Protein AF-A0A1H1KAZ6-F1 (afdb_monomer_lite)

Secondary structure (DSSP, 8-state):
-PPPHHHHHHHS-HHHHHHHHHTTPPTT----EEEEEEEEEEESSTT---EEEEEEEEEEESSSS-EEEEEEESGGG-EEEEEEEETTEEEEEEEETTTEEEEE----HHHHHHHHHHHHHTGGGSTHHHHH-TTEEEEEEETTEEEEEE--SSS----EEEEE--SSS---EEEEETTS---SPPPP----S--------------------

pLDDT: mean 71.46, std 26.68, range [19.97, 97.44]

Radius of gyration: 18.98 Å; chains: 1; bounding box: 50×50×47 Å

Structure (mmCIF, N/CA/C/O backbone):
data_AF-A0A1H1KAZ6-F1
#
_entry.id   AF-A0A1H1KAZ6-F1
#
loop_
_atom_site.group_PDB
_atom_site.id
_atom_site.type_symbol
_atom_site.label_atom_id
_atom_site.label_alt_id
_atom_site.label_comp_id
_atom_site.label_asym_id
_atom_site.label_entity_id
_atom_site.label_seq_id
_atom_site.pdbx_PDB_ins_code
_atom_site.Cartn_x
_atom_site.Cartn_y
_atom_site.Cartn_z
_atom_site.occupancy
_atom_site.B_iso_or_equiv
_atom_site.auth_seq_id
_atom_site.auth_comp_id
_atom_site.auth_asym_id
_atom_site.auth_atom_id
_atom_site.pdbx_PDB_model_num
ATOM 1 N N . MET A 1 1 ? 8.321 -20.044 -12.289 1.00 50.09 1 MET A N 1
ATOM 2 C CA . MET A 1 1 ? 9.712 -19.574 -12.462 1.00 50.09 1 MET A CA 1
ATOM 3 C C . MET A 1 1 ? 9.702 -18.078 -12.189 1.00 50.09 1 MET A C 1
ATOM 5 O O . MET A 1 1 ? 8.839 -17.414 -12.747 1.00 50.09 1 MET A O 1
ATOM 9 N N . ALA A 1 2 ? 10.522 -17.572 -11.265 1.00 68.12 2 ALA A N 1
ATOM 10 C CA . ALA A 1 2 ? 10.547 -16.137 -10.969 1.00 68.12 2 ALA A CA 1
ATOM 11 C C . ALA A 1 2 ? 11.183 -15.372 -12.146 1.00 68.12 2 ALA A C 1
ATOM 13 O O . ALA A 1 2 ? 12.169 -15.851 -12.702 1.00 68.12 2 ALA A O 1
ATOM 14 N N . GLU A 1 3 ? 10.612 -14.224 -12.524 1.00 79.69 3 GLU A N 1
ATOM 15 C CA . GLU A 1 3 ? 11.162 -13.332 -13.560 1.00 79.69 3 GLU A CA 1
ATOM 16 C C . GLU A 1 3 ? 12.594 -12.914 -13.181 1.00 79.69 3 GLU A C 1
ATOM 18 O O . GLU A 1 3 ? 12.828 -12.513 -12.032 1.00 79.69 3 GLU A O 1
ATOM 23 N N . THR A 1 4 ? 13.541 -13.019 -14.118 1.00 87.00 4 THR A N 1
ATOM 24 C CA . THR A 1 4 ? 14.951 -12.649 -13.910 1.00 87.00 4 THR A CA 1
ATOM 25 C C . THR A 1 4 ? 15.143 -11.128 -13.895 1.00 87.00 4 THR A C 1
ATOM 27 O O . THR A 1 4 ? 14.276 -10.375 -14.336 1.00 87.00 4 THR A O 1
ATOM 30 N N . ASP A 1 5 ? 16.287 -10.650 -13.392 1.00 88.38 5 ASP A N 1
ATOM 31 C CA . ASP A 1 5 ? 16.602 -9.210 -13.364 1.00 88.38 5 ASP A CA 1
ATOM 32 C C . ASP A 1 5 ? 16.623 -8.599 -14.777 1.00 88.38 5 ASP A C 1
ATOM 34 O O . ASP A 1 5 ? 16.040 -7.540 -15.006 1.00 88.38 5 ASP A O 1
ATOM 38 N N . ASP A 1 6 ? 17.201 -9.314 -15.747 1.00 88.94 6 ASP A N 1
ATOM 39 C CA . ASP A 1 6 ? 17.256 -8.886 -17.150 1.00 88.94 6 ASP A CA 1
ATOM 40 C C . ASP A 1 6 ? 15.860 -8.745 -17.765 1.00 88.94 6 ASP A C 1
ATOM 42 O O . ASP A 1 6 ? 15.575 -7.771 -18.462 1.00 88.94 6 ASP A O 1
ATOM 46 N N . GLN A 1 7 ? 14.954 -9.681 -17.460 1.00 89.19 7 GLN A N 1
ATOM 47 C CA . GLN A 1 7 ? 13.560 -9.605 -17.902 1.00 89.19 7 GLN A CA 1
ATOM 48 C C . GLN A 1 7 ? 12.854 -8.374 -17.312 1.00 89.19 7 GLN A C 1
ATOM 50 O O . GLN A 1 7 ? 12.159 -7.660 -18.037 1.00 89.19 7 GLN A O 1
ATOM 55 N N . ARG A 1 8 ? 13.100 -8.054 -16.033 1.00 89.38 8 ARG A N 1
ATOM 56 C CA . ARG A 1 8 ? 12.543 -6.853 -15.382 1.00 89.38 8 ARG A CA 1
ATOM 57 C C . ARG A 1 8 ? 13.051 -5.567 -16.026 1.00 89.38 8 ARG A C 1
ATOM 59 O O . ARG A 1 8 ? 12.260 -4.656 -16.262 1.00 89.38 8 ARG A O 1
ATOM 66 N N . ARG A 1 9 ? 14.350 -5.497 -16.332 1.00 91.06 9 ARG A N 1
ATOM 67 C CA . ARG A 1 9 ? 14.970 -4.351 -17.021 1.00 91.06 9 ARG A CA 1
ATOM 68 C C . ARG A 1 9 ? 14.440 -4.167 -18.436 1.00 91.06 9 ARG A C 1
ATOM 70 O O . ARG A 1 9 ? 14.289 -3.036 -18.873 1.00 91.06 9 ARG A O 1
ATOM 77 N N . ALA A 1 10 ? 14.141 -5.259 -19.136 1.00 91.56 10 ALA A N 1
ATOM 78 C CA . ALA A 1 10 ? 13.550 -5.200 -20.468 1.00 91.56 10 ALA A CA 1
ATOM 79 C C . ALA A 1 10 ? 12.076 -4.752 -20.442 1.00 91.56 10 ALA A C 1
ATOM 81 O O . ALA A 1 10 ? 11.617 -4.087 -21.368 1.00 91.56 10 ALA A O 1
ATOM 82 N N . ARG A 1 11 ? 11.324 -5.115 -19.393 1.00 91.75 11 ARG A N 1
ATOM 83 C CA . ARG A 1 11 ? 9.894 -4.793 -19.252 1.00 91.75 11 ARG A CA 1
ATOM 84 C C . ARG A 1 11 ? 9.627 -3.361 -18.777 1.00 91.75 11 ARG A C 1
ATOM 86 O O . ARG A 1 11 ? 8.595 -2.794 -19.137 1.00 91.75 11 ARG A O 1
ATOM 93 N N . LEU A 1 12 ? 10.484 -2.804 -17.924 1.00 92.31 12 LEU A N 1
ATOM 94 C CA . LEU A 1 12 ? 10.267 -1.507 -17.276 1.00 92.31 12 LEU A CA 1
ATOM 95 C C . LEU A 1 12 ? 11.094 -0.390 -17.932 1.00 92.31 12 LEU A C 1
ATOM 97 O O . LEU A 1 12 ? 12.231 -0.635 -18.329 1.00 92.31 12 LEU A O 1
ATOM 101 N N . PRO A 1 13 ? 10.585 0.857 -17.979 1.00 93.69 13 PRO A N 1
ATOM 102 C CA . PRO A 1 13 ? 11.418 2.009 -18.312 1.00 93.69 13 PRO A CA 1
ATOM 103 C C . PRO A 1 13 ? 12.625 2.111 -17.370 1.00 93.69 13 PRO A C 1
ATOM 105 O O . PRO A 1 13 ? 12.495 1.867 -16.165 1.00 93.69 13 PRO A O 1
ATOM 108 N N . ALA A 1 14 ? 13.784 2.516 -17.896 1.00 92.81 14 ALA A N 1
ATOM 109 C CA . ALA A 1 14 ? 15.030 2.575 -17.126 1.00 92.81 14 ALA A CA 1
ATOM 110 C C . ALA A 1 14 ? 14.883 3.442 -15.862 1.00 92.81 14 ALA A C 1
ATOM 112 O O . ALA A 1 14 ? 15.251 3.017 -14.767 1.00 92.81 14 ALA A O 1
ATOM 113 N N . ALA A 1 15 ? 14.216 4.595 -15.979 1.00 92.38 15 ALA A N 1
ATOM 114 C CA . ALA A 1 15 ? 13.979 5.499 -14.856 1.00 92.38 15 ALA A CA 1
ATOM 115 C C . ALA A 1 15 ? 13.136 4.876 -13.722 1.00 92.38 15 ALA A C 1
ATOM 117 O O . ALA A 1 15 ? 13.314 5.228 -12.552 1.00 92.38 15 ALA A O 1
ATOM 118 N N . VAL A 1 16 ? 12.233 3.942 -14.048 1.00 93.00 16 VAL A N 1
ATOM 119 C CA . VAL A 1 16 ? 11.396 3.216 -13.073 1.00 93.00 16 VAL A CA 1
ATOM 120 C C . VAL A 1 16 ? 12.226 2.179 -12.331 1.00 93.00 16 VAL A C 1
ATOM 122 O O . VAL A 1 16 ? 12.124 2.060 -11.109 1.00 93.00 16 VAL A O 1
ATOM 125 N N . TYR A 1 17 ? 13.072 1.452 -13.061 1.00 93.12 17 TYR A N 1
ATOM 126 C CA . TYR A 1 17 ? 14.005 0.509 -12.459 1.00 93.12 17 TYR A CA 1
ATOM 127 C C . TYR A 1 17 ? 14.951 1.238 -11.494 1.00 93.12 17 TYR A C 1
ATOM 129 O O . TYR A 1 17 ? 15.075 0.857 -10.328 1.00 93.12 17 TYR A O 1
ATOM 137 N N . ASP A 1 18 ? 15.536 2.352 -11.936 1.00 92.56 18 ASP A N 1
ATOM 138 C CA . ASP A 1 18 ? 16.437 3.161 -11.117 1.00 92.56 18 ASP A CA 1
ATOM 139 C C . ASP A 1 18 ? 15.740 3.748 -9.886 1.00 92.56 18 ASP A C 1
ATOM 141 O O . ASP A 1 18 ? 16.352 3.840 -8.821 1.00 92.56 18 ASP A O 1
ATOM 145 N N . LEU A 1 19 ? 14.455 4.115 -9.987 1.00 91.81 19 LEU A N 1
ATOM 146 C CA . LEU A 1 19 ? 13.668 4.543 -8.830 1.00 91.81 19 LEU A CA 1
ATOM 147 C C . LEU A 1 19 ? 13.606 3.441 -7.765 1.00 91.81 19 LEU A C 1
ATOM 149 O O . LEU A 1 19 ? 13.834 3.729 -6.591 1.00 91.81 19 LEU A O 1
ATOM 153 N N . ALA A 1 20 ? 13.338 2.193 -8.153 1.00 92.50 20 ALA A N 1
ATOM 154 C CA . ALA A 1 20 ? 13.290 1.081 -7.206 1.00 92.50 20 ALA A CA 1
ATOM 155 C C . ALA A 1 20 ? 14.642 0.876 -6.503 1.00 92.50 20 ALA A C 1
ATOM 157 O O . ALA A 1 20 ? 14.688 0.725 -5.281 1.00 92.50 20 ALA A O 1
ATOM 158 N N . ILE A 1 21 ? 15.749 0.945 -7.251 1.00 93.62 21 ILE A N 1
ATOM 159 C CA . ILE A 1 21 ? 17.099 0.840 -6.682 1.00 93.62 21 ILE A CA 1
ATOM 160 C C . ILE A 1 21 ? 17.390 2.003 -5.723 1.00 93.62 21 ILE A C 1
ATOM 162 O O . ILE A 1 21 ? 17.879 1.774 -4.617 1.00 93.62 21 ILE A O 1
ATOM 166 N N . ARG A 1 22 ? 17.031 3.243 -6.088 1.00 92.81 22 ARG A N 1
ATOM 167 C CA . ARG A 1 22 ? 17.170 4.422 -5.209 1.00 92.81 22 ARG A CA 1
ATOM 168 C C . ARG A 1 22 ? 16.357 4.297 -3.920 1.00 92.81 22 ARG A C 1
ATOM 170 O O . ARG A 1 22 ? 16.794 4.783 -2.883 1.00 92.81 22 ARG A O 1
ATOM 177 N N . LEU A 1 23 ? 15.207 3.626 -3.971 1.00 91.94 23 LEU A N 1
ATOM 178 C CA . LEU A 1 23 ? 14.382 3.314 -2.800 1.00 91.94 23 LEU A CA 1
ATOM 179 C C . LEU A 1 23 ? 14.909 2.113 -1.985 1.00 91.94 23 LEU A C 1
ATOM 181 O O . LEU A 1 23 ? 14.281 1.709 -1.010 1.00 91.94 23 LEU A O 1
ATOM 185 N N . GLY A 1 24 ? 16.066 1.551 -2.351 1.00 91.19 24 GLY A N 1
ATOM 186 C CA . GLY A 1 24 ? 16.763 0.518 -1.584 1.00 91.19 24 GLY A CA 1
ATOM 187 C C . GLY A 1 24 ? 16.456 -0.920 -2.004 1.00 91.19 24 GLY A C 1
ATOM 188 O O . GLY A 1 24 ? 16.851 -1.851 -1.297 1.00 91.19 24 GLY A O 1
ATOM 189 N N . VAL A 1 25 ? 15.777 -1.134 -3.137 1.00 92.69 25 VAL A N 1
ATOM 190 C CA . VAL A 1 25 ? 15.577 -2.483 -3.682 1.00 92.69 25 VAL A CA 1
ATOM 191 C C . VAL A 1 25 ? 16.910 -3.017 -4.194 1.00 92.69 25 VAL A C 1
ATOM 193 O O . VAL A 1 25 ? 17.611 -2.355 -4.957 1.00 92.69 25 VAL A O 1
ATOM 196 N N . LYS A 1 26 ? 17.274 -4.230 -3.776 1.00 90.44 26 LYS A N 1
ATOM 197 C CA . LYS A 1 26 ? 18.473 -4.907 -4.280 1.00 90.44 26 LYS A CA 1
ATOM 198 C C . LYS A 1 26 ? 18.112 -5.707 -5.538 1.00 90.44 26 LYS A C 1
ATOM 200 O O . LYS A 1 26 ? 17.064 -6.356 -5.531 1.00 90.44 26 LYS A O 1
ATOM 205 N N . PRO A 1 27 ? 18.954 -5.717 -6.587 1.00 84.19 27 PRO A N 1
ATOM 206 C CA . PRO A 1 27 ? 18.764 -6.614 -7.724 1.00 84.19 27 PRO A CA 1
ATOM 207 C C . PRO A 1 27 ? 18.600 -8.063 -7.251 1.00 84.19 27 PRO A C 1
ATOM 209 O O . PRO A 1 27 ? 19.323 -8.517 -6.361 1.00 84.19 27 PRO A O 1
ATOM 212 N N . GLY A 1 28 ? 17.608 -8.764 -7.797 1.00 80.88 28 GLY A N 1
ATOM 213 C CA . GLY A 1 28 ? 17.238 -10.115 -7.359 1.00 80.88 28 GLY A CA 1
ATOM 214 C C . GLY A 1 28 ? 16.418 -10.212 -6.061 1.00 80.88 28 GLY A C 1
ATOM 215 O O . GLY A 1 28 ? 16.107 -11.330 -5.646 1.00 80.88 28 GLY A O 1
ATOM 216 N N . ASP A 1 29 ? 16.028 -9.099 -5.422 1.00 82.38 29 ASP A N 1
ATOM 217 C CA . ASP A 1 29 ? 15.063 -9.147 -4.318 1.00 82.38 29 ASP A CA 1
ATOM 218 C C . ASP A 1 29 ? 13.720 -9.705 -4.821 1.00 82.38 29 ASP A C 1
ATOM 220 O O . ASP A 1 29 ? 13.160 -9.247 -5.820 1.00 82.38 29 ASP A O 1
ATOM 224 N N . ASN A 1 30 ? 13.238 -10.729 -4.119 1.00 83.69 30 ASN A N 1
ATOM 225 C CA . ASN A 1 30 ? 12.027 -11.490 -4.414 1.00 83.69 30 ASN A CA 1
ATOM 226 C C . ASN A 1 30 ? 11.115 -11.591 -3.181 1.00 83.69 30 ASN A C 1
ATOM 228 O O . ASN A 1 30 ? 10.281 -12.494 -3.091 1.00 83.69 30 ASN A O 1
ATOM 232 N N . ARG A 1 31 ? 11.282 -10.708 -2.187 1.00 85.19 31 ARG A N 1
ATOM 233 C CA . ARG A 1 31 ? 10.38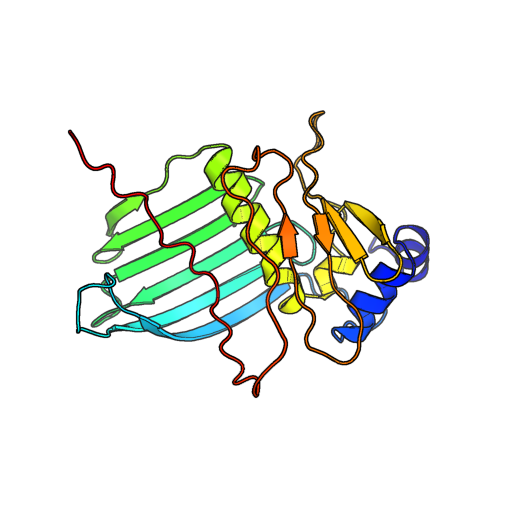9 -10.659 -1.022 1.00 85.19 31 ARG A CA 1
ATOM 234 C C . ARG A 1 31 ? 8.971 -10.340 -1.479 1.00 85.19 31 ARG A C 1
ATOM 236 O O . ARG A 1 31 ? 8.732 -9.261 -2.012 1.00 85.19 31 ARG A O 1
ATOM 243 N N . GLY A 1 32 ? 8.040 -11.259 -1.218 1.00 87.12 32 GLY A N 1
ATOM 244 C CA . GLY A 1 32 ? 6.635 -11.172 -1.645 1.00 87.12 32 GLY A CA 1
ATOM 245 C C . GLY A 1 32 ? 5.760 -10.189 -0.856 1.00 87.12 32 GLY A C 1
ATOM 246 O O . GLY A 1 32 ? 4.583 -10.028 -1.172 1.00 87.12 32 GLY A O 1
ATOM 247 N N . GLY A 1 33 ? 6.301 -9.531 0.172 1.00 92.75 33 GLY A N 1
ATOM 248 C CA . GLY A 1 33 ? 5.549 -8.549 0.939 1.00 92.75 33 GLY A CA 1
ATOM 249 C C . GLY A 1 33 ? 6.359 -7.846 2.020 1.00 92.75 33 GLY A C 1
ATOM 250 O O . GLY A 1 33 ? 7.458 -8.268 2.384 1.00 92.75 33 GLY A O 1
ATOM 251 N N . VAL A 1 34 ? 5.779 -6.771 2.545 1.00 95.12 34 VAL A N 1
ATOM 252 C CA . VAL A 1 34 ? 6.297 -5.988 3.671 1.00 95.12 34 VAL A CA 1
ATOM 253 C C . VAL A 1 34 ? 5.277 -6.016 4.801 1.00 95.12 34 VAL A C 1
ATOM 255 O O . VAL A 1 34 ? 4.076 -5.902 4.563 1.00 95.12 34 VAL A O 1
ATOM 258 N N . LYS A 1 35 ? 5.754 -6.153 6.042 1.00 96.50 35 LYS A N 1
ATOM 259 C CA . LYS A 1 35 ? 4.927 -6.031 7.243 1.00 96.50 35 LYS A CA 1
ATOM 260 C C . LYS A 1 35 ? 5.377 -4.828 8.060 1.00 96.50 35 LYS A C 1
ATOM 262 O O . LYS A 1 35 ? 6.533 -4.758 8.465 1.00 96.50 35 LYS A O 1
ATOM 267 N N . LEU A 1 36 ? 4.453 -3.919 8.337 1.00 95.00 36 LEU A N 1
ATOM 268 C CA . LEU A 1 36 ? 4.674 -2.732 9.155 1.00 95.00 36 LEU A CA 1
ATOM 269 C C . LEU A 1 36 ? 3.904 -2.870 10.467 1.00 95.00 36 LEU A C 1
ATOM 271 O O . LEU A 1 36 ? 2.801 -3.419 10.505 1.00 95.00 36 LEU A O 1
ATOM 275 N N . THR A 1 37 ? 4.483 -2.354 11.546 1.00 95.88 37 THR A N 1
ATOM 276 C CA . THR A 1 37 ? 3.791 -2.176 12.826 1.00 95.88 37 THR A CA 1
ATOM 277 C C . THR A 1 37 ? 3.853 -0.702 13.181 1.00 95.88 37 THR A C 1
ATOM 279 O O . THR A 1 37 ? 4.908 -0.084 13.087 1.00 95.88 37 THR A O 1
ATOM 282 N N . GLN A 1 38 ? 2.714 -0.136 13.553 1.00 94.19 38 GLN A N 1
ATOM 283 C CA . GLN A 1 38 ? 2.558 1.273 13.871 1.00 94.19 38 GLN A CA 1
ATOM 284 C C . GLN A 1 38 ? 1.982 1.392 15.276 1.00 94.19 38 GLN A C 1
ATOM 286 O O . GLN A 1 38 ? 1.105 0.629 15.679 1.00 94.19 38 GLN A O 1
ATOM 291 N N . THR A 1 39 ? 2.457 2.377 16.019 1.00 93.12 39 THR A N 1
ATOM 292 C CA . THR A 1 39 ? 1.916 2.749 17.323 1.00 93.12 39 THR A CA 1
ATOM 293 C C . THR A 1 39 ? 1.798 4.256 17.359 1.00 93.12 39 THR A C 1
ATOM 295 O O . THR A 1 39 ? 2.698 4.950 16.888 1.00 93.12 39 THR A O 1
ATOM 298 N N . GLY A 1 40 ? 0.723 4.781 17.925 1.00 90.56 40 GLY A N 1
ATOM 299 C CA . GLY A 1 40 ? 0.559 6.223 18.001 1.00 90.56 40 GLY A CA 1
ATOM 300 C C . GLY A 1 40 ? -0.662 6.628 18.796 1.00 90.56 40 GLY A C 1
ATOM 301 O O . GLY A 1 40 ? -1.188 5.867 19.609 1.00 90.56 40 GLY A O 1
ATOM 302 N N . ARG A 1 41 ? -1.118 7.855 18.555 1.00 88.50 41 ARG A N 1
ATOM 303 C CA . ARG A 1 41 ? -2.347 8.390 19.132 1.00 88.50 41 ARG A CA 1
ATOM 304 C C . ARG A 1 41 ? -3.244 8.907 18.017 1.00 88.50 41 ARG A C 1
ATOM 306 O O . ARG A 1 41 ? -2.758 9.542 17.088 1.00 88.50 41 ARG A O 1
ATOM 313 N N . MET A 1 42 ? -4.539 8.637 18.118 1.00 82.69 42 MET A N 1
ATOM 314 C CA . MET A 1 42 ? -5.551 9.122 17.182 1.00 82.69 42 MET A CA 1
ATOM 315 C C . MET A 1 42 ? -6.714 9.759 17.937 1.00 82.69 42 MET A C 1
ATOM 317 O O . MET A 1 42 ? -7.018 9.377 19.069 1.00 82.69 42 MET A O 1
ATOM 321 N N . LYS A 1 43 ? -7.371 10.727 17.303 1.00 79.50 43 LYS A N 1
ATOM 322 C CA . LYS A 1 43 ? -8.635 11.288 17.781 1.00 79.50 43 LYS A CA 1
ATOM 323 C C . LYS A 1 43 ? -9.798 10.583 17.094 1.00 79.50 43 LYS A C 1
ATOM 325 O O . LYS A 1 43 ? -9.691 10.207 15.930 1.00 79.50 43 LYS A O 1
ATOM 330 N N . ARG A 1 44 ? -10.919 10.429 17.802 1.00 68.38 44 ARG A N 1
ATOM 331 C CA . ARG A 1 44 ? -12.139 9.825 17.234 1.00 68.38 44 ARG A CA 1
ATOM 332 C C . ARG A 1 44 ? -12.794 10.727 16.184 1.00 68.38 44 ARG A C 1
ATOM 334 O O . ARG A 1 44 ? -13.383 10.236 15.231 1.00 68.38 44 ARG A O 1
ATOM 341 N N . ASN A 1 45 ? -12.716 12.034 16.390 1.00 68.62 45 ASN A N 1
ATOM 342 C CA . ASN A 1 45 ? -13.144 13.077 15.464 1.00 68.62 45 ASN A CA 1
ATOM 343 C C . ASN A 1 45 ? -12.261 14.319 15.694 1.00 68.62 45 ASN A C 1
ATOM 345 O O . ASN A 1 45 ? -11.528 14.382 16.683 1.00 68.62 45 ASN A O 1
ATOM 349 N N . LEU A 1 46 ? -12.315 15.297 14.792 1.00 69.38 46 LEU A N 1
ATOM 350 C CA . LEU A 1 46 ? -11.482 16.501 14.896 1.00 69.38 46 LEU A CA 1
ATOM 351 C C . LEU A 1 46 ? -11.851 17.375 16.110 1.00 69.38 46 LEU A C 1
ATOM 353 O O . LEU A 1 46 ? -10.966 17.992 16.703 1.00 69.38 46 LEU A O 1
ATOM 357 N N . ASP A 1 47 ? -13.118 17.339 16.527 1.00 71.88 47 ASP A N 1
ATOM 358 C CA . ASP A 1 47 ? -13.669 18.185 17.595 1.00 71.88 47 ASP A CA 1
ATOM 359 C C . ASP A 1 47 ? -13.380 17.659 19.013 1.00 71.88 47 ASP A C 1
ATOM 361 O O . ASP A 1 47 ? -13.513 18.381 20.001 1.00 71.88 47 ASP A O 1
ATOM 365 N N . THR A 1 48 ? -12.962 16.398 19.152 1.00 71.62 48 THR A N 1
ATOM 366 C CA . THR A 1 48 ? -12.635 15.807 20.454 1.00 71.62 48 THR A CA 1
ATOM 367 C C . THR A 1 48 ? -11.215 16.160 20.883 1.00 71.62 48 THR A C 1
ATOM 369 O O . THR A 1 48 ? -10.245 16.089 20.123 1.00 71.62 48 THR A O 1
ATOM 372 N N . GLN A 1 49 ? -11.068 16.500 22.163 1.00 70.88 49 GLN A N 1
ATOM 373 C CA . GLN A 1 49 ? -9.757 16.685 22.795 1.00 70.88 49 GLN A CA 1
ATOM 374 C C . GLN A 1 49 ? -9.135 15.360 23.266 1.00 70.88 49 GLN A C 1
ATOM 376 O O . GLN A 1 49 ? -7.955 15.310 23.605 1.00 70.88 49 GLN A O 1
ATOM 381 N N . SER A 1 50 ? -9.912 14.271 23.266 1.00 77.75 50 SER A N 1
ATOM 382 C CA . SER A 1 50 ? -9.459 12.961 23.726 1.00 77.75 50 SER A CA 1
ATOM 383 C C . SER A 1 50 ? -8.621 12.255 22.659 1.00 77.75 50 SER A C 1
ATOM 385 O O . SER A 1 50 ? -9.117 11.854 21.604 1.00 77.75 50 SER A O 1
ATOM 387 N N . TRP A 1 51 ? -7.336 12.093 22.962 1.00 82.56 51 TRP A N 1
ATOM 388 C CA . TRP A 1 51 ? -6.417 11.255 22.204 1.00 82.56 51 TRP A CA 1
ATOM 389 C C . TRP A 1 51 ? -6.459 9.830 22.742 1.00 82.56 51 TRP A C 1
ATOM 391 O O . TRP A 1 51 ? -6.231 9.597 23.928 1.00 82.56 51 TRP A O 1
ATOM 401 N N . MET A 1 52 ? -6.682 8.864 21.861 1.00 84.81 52 MET A N 1
ATOM 402 C CA . MET A 1 52 ? -6.617 7.448 22.197 1.00 84.81 52 MET A CA 1
ATOM 403 C C . MET A 1 52 ? -5.332 6.855 21.643 1.00 84.81 52 MET A C 1
ATOM 405 O O . MET A 1 52 ? -4.994 7.077 20.480 1.00 84.81 52 MET A O 1
ATOM 409 N N . ALA A 1 53 ? -4.623 6.081 22.464 1.00 89.50 53 ALA A N 1
ATOM 410 C CA . ALA A 1 53 ? -3.539 5.253 21.961 1.00 89.50 53 ALA A CA 1
ATOM 411 C C . ALA A 1 53 ? -4.090 4.259 20.931 1.00 89.50 53 ALA A C 1
ATOM 413 O O . ALA A 1 53 ? -5.199 3.736 21.091 1.00 89.50 53 ALA A O 1
ATOM 414 N N . PHE A 1 54 ? -3.309 4.007 19.887 1.00 91.50 54 PHE A N 1
ATOM 415 C CA . PHE A 1 54 ? -3.605 2.980 18.908 1.00 91.50 54 PHE A CA 1
ATOM 416 C C . PHE A 1 54 ? -2.366 2.173 18.556 1.00 91.50 54 PHE A C 1
ATOM 418 O O . PHE A 1 54 ? -1.234 2.661 18.613 1.00 91.50 54 PHE A O 1
ATOM 425 N N . THR A 1 55 ? -2.612 0.938 18.146 1.00 93.56 55 THR A N 1
ATOM 426 C CA . THR A 1 55 ? -1.633 0.069 17.509 1.00 93.56 55 THR A CA 1
ATOM 427 C C . THR A 1 55 ? -2.208 -0.406 16.186 1.00 93.56 55 THR A C 1
ATOM 429 O O . THR A 1 55 ? -3.417 -0.607 16.063 1.00 93.56 55 THR A O 1
ATOM 432 N N . ALA A 1 56 ? -1.362 -0.558 15.176 1.00 94.75 56 ALA A N 1
ATOM 433 C CA . ALA A 1 56 ? -1.767 -1.088 13.890 1.00 94.75 56 ALA A CA 1
ATOM 434 C C . ALA A 1 56 ? -0.704 -2.009 13.305 1.00 94.75 56 ALA A C 1
ATOM 436 O O . ALA A 1 56 ? 0.492 -1.848 13.537 1.00 94.75 56 ALA A O 1
ATOM 437 N N . THR A 1 57 ? -1.161 -2.980 12.532 1.00 96.94 57 THR A N 1
ATOM 438 C CA . THR A 1 57 ? -0.319 -3.852 11.723 1.00 96.94 57 THR A CA 1
ATOM 439 C C . THR A 1 57 ? -0.767 -3.744 10.284 1.00 96.94 57 THR A C 1
ATOM 441 O O . THR A 1 57 ? -1.968 -3.799 10.016 1.00 96.94 57 THR A O 1
ATOM 444 N N . GLN A 1 58 ? 0.189 -3.654 9.373 1.00 97.19 58 GLN A N 1
ATOM 445 C CA . GLN A 1 58 ? -0.071 -3.598 7.948 1.00 97.19 58 GLN A CA 1
ATOM 446 C C . GLN A 1 58 ? 0.739 -4.656 7.225 1.00 97.19 58 GLN A C 1
ATOM 448 O O . GLN A 1 58 ? 1.926 -4.806 7.500 1.00 97.19 58 GLN A O 1
ATOM 453 N N . ALA A 1 59 ? 0.110 -5.368 6.303 1.00 97.44 59 ALA A N 1
ATOM 454 C CA . ALA A 1 59 ? 0.792 -6.190 5.317 1.00 97.44 59 ALA A CA 1
ATOM 455 C C . ALA A 1 59 ? 0.568 -5.577 3.933 1.00 97.44 59 ALA A C 1
ATOM 457 O O . ALA A 1 59 ? -0.566 -5.239 3.607 1.00 97.44 59 ALA A O 1
ATOM 458 N N . ILE A 1 60 ? 1.627 -5.431 3.142 1.00 96.81 60 ILE A N 1
ATOM 459 C CA . ILE A 1 60 ? 1.584 -4.919 1.767 1.00 96.81 60 ILE A CA 1
ATOM 460 C C . ILE A 1 60 ? 2.186 -5.987 0.859 1.00 96.81 60 ILE A C 1
ATOM 462 O O . ILE A 1 60 ? 3.291 -6.464 1.129 1.00 96.81 60 ILE A O 1
ATOM 466 N N . SER A 1 61 ? 1.474 -6.365 -0.201 1.00 95.62 61 SER A N 1
ATOM 467 C CA . SER A 1 61 ? 1.974 -7.298 -1.212 1.00 95.62 61 SER A CA 1
ATOM 468 C C . SER A 1 61 ? 2.874 -6.578 -2.214 1.00 95.62 61 SER A C 1
ATOM 470 O O . SER A 1 61 ? 2.561 -5.483 -2.690 1.00 95.62 61 SER A O 1
ATOM 472 N N . THR A 1 62 ? 3.994 -7.209 -2.561 1.00 94.56 62 THR A N 1
ATOM 473 C CA . THR A 1 62 ? 4.891 -6.721 -3.621 1.00 94.56 62 THR A CA 1
ATOM 474 C C . THR A 1 62 ? 4.609 -7.375 -4.969 1.00 94.56 62 THR A C 1
ATOM 476 O O . THR A 1 62 ? 5.090 -6.891 -5.985 1.00 94.56 62 THR A O 1
ATOM 479 N N . CYS A 1 63 ? 3.813 -8.443 -5.007 1.00 93.06 63 CYS A N 1
ATOM 480 C CA . CYS A 1 63 ? 3.503 -9.174 -6.238 1.00 93.06 63 CYS A CA 1
ATOM 481 C C . CYS A 1 63 ? 2.094 -8.877 -6.772 1.00 93.06 63 CYS A C 1
ATOM 483 O O . CYS A 1 63 ? 1.786 -9.234 -7.904 1.00 93.06 63 CYS A O 1
ATOM 485 N N . ALA A 1 64 ? 1.241 -8.242 -5.968 1.00 92.62 64 ALA A N 1
ATOM 486 C CA . ALA A 1 64 ? -0.126 -7.888 -6.327 1.00 92.62 64 ALA A CA 1
ATOM 487 C C . ALA A 1 64 ? -0.509 -6.531 -5.726 1.00 92.62 64 ALA A C 1
ATOM 489 O O . ALA A 1 64 ? 0.085 -6.087 -4.741 1.00 92.62 64 ALA A O 1
ATOM 490 N N . CYS A 1 65 ? -1.512 -5.873 -6.313 1.00 93.94 65 CYS A N 1
ATOM 491 C CA . CYS A 1 65 ? -2.101 -4.649 -5.767 1.00 93.94 65 CYS A CA 1
ATOM 492 C C . CYS A 1 65 ? -2.964 -4.978 -4.549 1.00 93.94 65 CYS A C 1
ATOM 494 O O . CYS A 1 65 ? -4.188 -4.984 -4.641 1.00 93.94 65 CYS A O 1
ATOM 496 N N . GLU A 1 66 ? -2.312 -5.296 -3.433 1.00 94.88 66 GLU A N 1
ATOM 497 C CA . GLU A 1 66 ? -2.977 -5.738 -2.216 1.00 94.88 66 GLU A CA 1
ATOM 498 C C . GLU A 1 66 ? -2.306 -5.187 -0.962 1.00 94.88 66 GLU A C 1
ATOM 500 O O . GLU A 1 66 ? -1.076 -5.128 -0.852 1.00 94.88 66 GLU A O 1
ATOM 505 N N . PHE A 1 67 ? -3.131 -4.836 0.017 1.00 96.56 67 PHE A N 1
ATOM 506 C CA . PHE A 1 67 ? -2.686 -4.559 1.373 1.00 96.56 67 PHE A CA 1
ATOM 507 C C . PHE A 1 67 ? -3.788 -4.903 2.376 1.00 96.56 67 PHE A C 1
ATOM 509 O O . PHE A 1 67 ? -4.975 -4.901 2.057 1.00 96.56 67 PHE A O 1
ATOM 516 N N . ASN A 1 68 ? -3.390 -5.161 3.617 1.00 96.88 68 ASN A N 1
ATOM 517 C CA . ASN A 1 68 ? -4.297 -5.352 4.739 1.00 96.88 68 ASN A CA 1
ATOM 518 C C . ASN A 1 68 ? -3.758 -4.596 5.947 1.00 96.88 68 ASN A C 1
ATOM 520 O O . ASN A 1 68 ? -2.742 -4.975 6.535 1.00 96.88 68 ASN A O 1
ATOM 524 N N . TRP A 1 69 ? -4.446 -3.524 6.307 1.00 96.88 69 TRP A N 1
ATOM 525 C CA . TRP A 1 69 ? -4.185 -2.714 7.478 1.00 96.88 69 TRP A CA 1
ATOM 5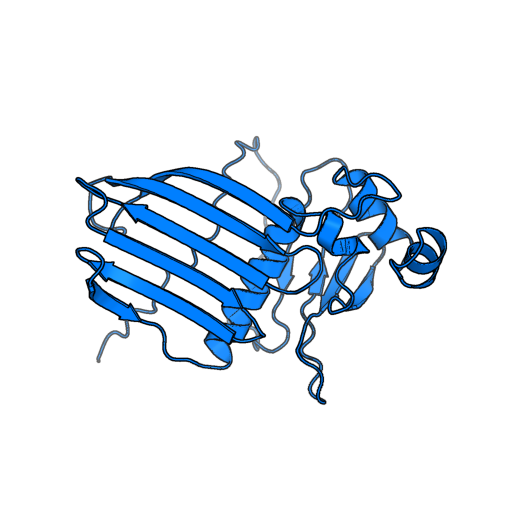26 C C . TRP A 1 69 ? -5.231 -3.002 8.552 1.00 96.88 69 TRP A C 1
ATOM 528 O O . TRP A 1 69 ? -6.439 -3.009 8.308 1.00 96.88 69 TRP A O 1
ATOM 538 N N . ARG A 1 70 ? -4.766 -3.244 9.775 1.00 95.25 70 ARG A N 1
ATOM 539 C CA . ARG A 1 70 ? -5.614 -3.484 10.944 1.00 95.25 70 ARG A CA 1
ATOM 540 C C . ARG A 1 70 ? -5.142 -2.617 12.078 1.00 95.25 70 ARG A C 1
ATOM 542 O O . ARG A 1 70 ? -3.980 -2.716 12.459 1.00 95.25 70 ARG A O 1
ATOM 549 N N . ALA A 1 71 ? -6.049 -1.853 12.661 1.00 92.81 71 ALA A N 1
ATOM 550 C CA . ALA A 1 71 ? -5.775 -1.055 13.839 1.00 92.81 71 ALA A CA 1
ATOM 551 C C . ALA A 1 71 ? -6.693 -1.409 14.997 1.00 92.81 71 ALA A C 1
ATOM 553 O O . ALA A 1 71 ? -7.834 -1.834 14.814 1.00 92.81 71 ALA A O 1
ATOM 554 N N . LYS A 1 72 ? -6.174 -1.186 16.200 1.00 91.88 72 LYS A N 1
ATOM 555 C CA . LYS A 1 72 ? -6.912 -1.196 17.455 1.00 91.88 72 LYS A CA 1
ATOM 556 C C . LYS A 1 72 ? -6.655 0.116 18.177 1.00 91.88 72 LYS A C 1
ATOM 558 O O . LYS A 1 72 ? -5.507 0.543 18.269 1.00 91.88 72 LYS A O 1
ATOM 563 N N . ALA A 1 73 ? -7.702 0.739 18.696 1.00 88.94 73 ALA A N 1
ATOM 564 C CA . ALA A 1 73 ? -7.630 1.999 19.421 1.00 88.94 73 ALA A CA 1
ATOM 565 C C . ALA A 1 73 ? -8.512 1.978 20.677 1.00 88.94 73 ALA A C 1
ATOM 567 O O . ALA A 1 73 ? -9.504 1.250 20.756 1.00 88.94 73 ALA A O 1
ATOM 568 N N . GLY A 1 74 ? -8.145 2.813 21.650 1.00 85.19 74 GLY A N 1
ATOM 569 C CA . GLY A 1 74 ? -8.873 2.975 22.910 1.00 85.19 74 GLY A CA 1
ATOM 570 C C . GLY A 1 74 ? -8.525 1.926 23.977 1.00 85.19 74 GLY A C 1
ATOM 571 O O . GLY A 1 74 ? -7.735 1.010 23.720 1.00 85.19 74 GLY A O 1
ATOM 572 N N . PRO A 1 75 ? -9.091 2.059 25.192 1.00 79.69 75 PRO A N 1
ATOM 573 C CA . PRO A 1 75 ? -8.886 1.109 26.283 1.00 79.69 75 PRO A CA 1
ATOM 574 C C . PRO A 1 75 ? -9.166 -0.326 25.829 1.00 79.69 75 PRO A C 1
ATOM 576 O O . PRO A 1 75 ? -10.189 -0.593 25.200 1.00 79.69 75 PRO A O 1
ATOM 579 N N . PHE A 1 76 ? -8.229 -1.237 26.102 1.00 79.44 76 PHE A N 1
ATOM 580 C CA . PHE A 1 76 ? -8.303 -2.655 25.718 1.00 79.44 76 PHE A CA 1
ATOM 581 C C . PHE A 1 76 ? -8.512 -2.929 24.211 1.00 79.44 76 PHE A C 1
ATOM 583 O O . PHE A 1 76 ? -8.860 -4.044 23.829 1.00 79.44 76 PHE A O 1
ATOM 590 N N . GLY A 1 77 ? -8.285 -1.944 23.331 1.00 80.44 77 GLY A N 1
ATOM 591 C CA . GLY A 1 77 ? -8.528 -2.093 21.893 1.00 80.44 77 GLY A CA 1
ATOM 592 C C . GLY A 1 77 ? -10.012 -2.173 21.534 1.00 80.44 77 GLY A C 1
ATOM 593 O O . GLY A 1 77 ? -10.379 -2.865 20.586 1.00 80.44 77 GLY A O 1
ATOM 594 N N . MET A 1 78 ? -10.862 -1.482 22.299 1.00 85.88 78 MET A N 1
ATOM 595 C CA . MET A 1 78 ? -12.312 -1.463 22.107 1.00 85.88 78 MET A CA 1
ATOM 596 C C . MET A 1 78 ? -12.761 -0.948 20.735 1.00 85.88 78 MET A C 1
ATOM 598 O O . MET A 1 78 ? -13.884 -1.214 20.338 1.00 85.88 78 MET A O 1
ATOM 602 N N . ILE A 1 79 ? -11.942 -0.194 20.009 1.00 87.81 79 ILE A N 1
ATOM 603 C CA . ILE A 1 79 ? -12.221 0.172 18.620 1.00 87.81 79 ILE A CA 1
ATOM 604 C C . ILE A 1 79 ? -11.260 -0.617 17.750 1.00 87.81 79 ILE A C 1
ATOM 606 O O . ILE A 1 79 ? -10.056 -0.607 17.989 1.00 87.81 79 ILE A O 1
ATOM 610 N N . SER A 1 80 ? -11.782 -1.265 16.718 1.00 90.56 80 SER A N 1
ATOM 611 C CA . SER A 1 80 ? -10.977 -1.915 15.693 1.00 90.56 80 SER A CA 1
ATOM 612 C C . SER A 1 80 ? -11.329 -1.359 14.326 1.00 90.56 80 SER A C 1
ATOM 614 O O . SER A 1 80 ? -12.496 -1.112 14.037 1.00 90.56 80 SER A O 1
ATOM 616 N N . ALA A 1 81 ? -10.317 -1.157 13.495 1.00 90.81 81 ALA A N 1
ATOM 617 C CA . ALA A 1 81 ? -10.481 -0.753 12.112 1.00 90.81 81 ALA A CA 1
ATOM 618 C C . ALA A 1 81 ? -9.742 -1.743 11.213 1.00 90.81 81 ALA A C 1
ATOM 620 O O . ALA A 1 81 ? -8.649 -2.204 11.554 1.00 90.81 81 ALA A O 1
ATOM 621 N N . ARG A 1 82 ? -10.339 -2.075 10.075 1.00 93.38 82 ARG A N 1
ATOM 622 C CA . ARG A 1 82 ? -9.709 -2.822 8.995 1.00 93.38 82 ARG A CA 1
ATOM 623 C C . ARG A 1 82 ? -9.882 -2.027 7.717 1.00 93.38 82 ARG A C 1
ATOM 625 O O . ARG A 1 82 ? -11.003 -1.683 7.359 1.00 93.38 82 ARG A O 1
ATOM 632 N N . ASP A 1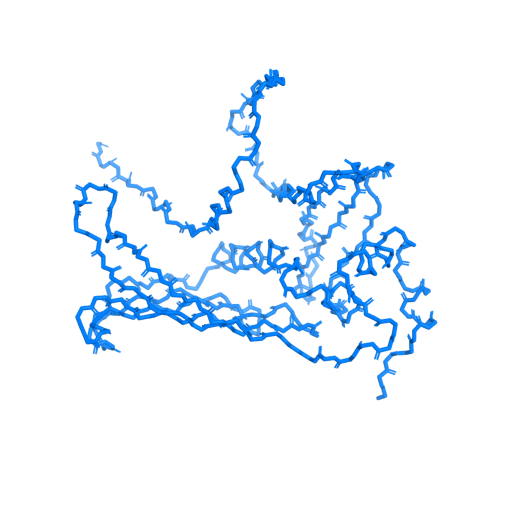 83 ? -8.768 -1.793 7.055 1.00 93.44 83 ASP A N 1
ATOM 633 C CA . ASP A 1 83 ? -8.711 -1.190 5.737 1.00 93.44 83 ASP A CA 1
ATOM 634 C C . ASP A 1 83 ? -7.882 -2.110 4.836 1.00 93.44 83 ASP A C 1
ATOM 636 O O . ASP A 1 83 ? -6.792 -2.531 5.233 1.00 93.44 83 ASP A O 1
ATOM 640 N N . ALA A 1 84 ? -8.421 -2.534 3.699 1.00 94.50 84 ALA A N 1
ATOM 641 C CA . ALA A 1 84 ? -7.771 -3.518 2.849 1.00 94.50 84 ALA A CA 1
ATOM 642 C C . ALA A 1 84 ? -8.162 -3.391 1.375 1.00 94.50 84 ALA A C 1
ATOM 644 O O . ALA A 1 84 ? -9.316 -3.126 1.040 1.00 94.50 84 ALA A O 1
ATOM 645 N N . LEU A 1 85 ? -7.201 -3.713 0.514 1.00 93.75 85 LEU A N 1
ATOM 646 C CA . LEU A 1 85 ? -7.403 -4.056 -0.888 1.00 93.75 85 LEU A CA 1
ATOM 647 C C . LEU A 1 85 ? -6.967 -5.511 -1.059 1.00 93.75 85 LEU A C 1
ATOM 649 O O . LEU A 1 85 ? -5.792 -5.820 -0.878 1.00 93.75 85 LEU A O 1
ATOM 653 N N . GLU A 1 86 ? -7.897 -6.407 -1.362 1.00 90.38 86 GLU A N 1
ATOM 654 C CA . GLU A 1 86 ? -7.634 -7.847 -1.490 1.00 90.38 86 GLU A CA 1
ATOM 655 C C . GLU A 1 86 ? -8.405 -8.373 -2.701 1.00 90.38 86 GLU A C 1
ATOM 657 O O . GLU A 1 86 ? -9.602 -8.118 -2.817 1.00 90.38 86 GLU A O 1
ATOM 662 N N . HIS A 1 87 ? -7.748 -9.101 -3.608 1.00 86.00 87 HIS A N 1
ATOM 663 C CA . HIS A 1 87 ? -8.383 -9.667 -4.807 1.00 86.00 87 HIS A CA 1
ATOM 664 C C . HIS A 1 87 ? -9.135 -8.635 -5.676 1.00 86.00 87 HIS A C 1
ATOM 666 O O . HIS A 1 87 ? -10.129 -8.957 -6.322 1.00 86.00 87 HIS A O 1
ATOM 672 N N . GLY A 1 88 ? -8.672 -7.379 -5.691 1.00 82.69 88 GLY A N 1
ATOM 673 C CA . GLY A 1 88 ? -9.316 -6.284 -6.426 1.00 82.69 88 GLY A CA 1
ATOM 674 C C . GLY A 1 88 ? -10.535 -5.664 -5.731 1.00 82.69 88 GLY A C 1
ATOM 675 O O . GLY A 1 88 ? -11.140 -4.752 -6.291 1.00 82.69 88 GLY A O 1
ATOM 676 N N . GLU A 1 89 ? -10.862 -6.101 -4.516 1.00 87.19 89 GLU A N 1
ATOM 677 C CA . GLU A 1 89 ? -11.959 -5.573 -3.710 1.00 87.19 89 GLU A CA 1
ATOM 678 C C . GLU A 1 89 ? -11.434 -4.686 -2.578 1.00 87.19 89 GLU A C 1
ATOM 680 O O . GLU A 1 89 ? -10.498 -5.045 -1.861 1.00 87.19 89 GLU A O 1
ATOM 685 N N . GLY A 1 90 ? -12.062 -3.522 -2.407 1.00 87.62 90 GLY A N 1
ATOM 686 C CA . GLY A 1 90 ? -11.795 -2.610 -1.300 1.00 87.62 90 GLY A CA 1
ATOM 687 C C . GLY A 1 90 ? -12.656 -2.962 -0.089 1.00 87.62 90 GLY A C 1
ATOM 688 O O . GLY A 1 90 ? -13.826 -3.336 -0.225 1.00 87.62 90 GLY A O 1
ATOM 689 N N . ARG A 1 91 ? -12.093 -2.825 1.107 1.00 89.94 91 ARG A N 1
ATOM 690 C CA . ARG A 1 91 ? -12.780 -3.058 2.376 1.00 89.94 91 ARG A CA 1
ATOM 691 C C . ARG A 1 91 ? -12.371 -2.000 3.381 1.00 89.94 91 ARG A C 1
ATOM 693 O O . ARG A 1 91 ? -11.210 -1.944 3.754 1.00 89.94 91 ARG A O 1
ATOM 700 N N . LEU A 1 92 ? -13.358 -1.289 3.916 1.00 90.44 92 LEU A N 1
ATOM 701 C CA . LEU A 1 92 ? -13.173 -0.368 5.030 1.00 90.44 92 LEU A CA 1
ATOM 702 C C . LEU A 1 92 ? -14.240 -0.636 6.095 1.00 90.44 92 LEU A C 1
ATOM 704 O O . LEU A 1 92 ? -15.429 -0.382 5.894 1.00 90.44 92 LEU A O 1
ATOM 708 N N . ASP A 1 93 ? -13.797 -1.176 7.224 1.00 89.44 93 ASP A N 1
ATOM 709 C CA . ASP A 1 93 ? -14.621 -1.640 8.336 1.00 89.44 93 ASP A CA 1
ATOM 710 C C . ASP A 1 93 ? -14.123 -1.009 9.644 1.00 89.44 93 ASP A C 1
ATOM 712 O O . ASP A 1 93 ? -12.947 -1.116 9.986 1.00 89.44 93 ASP A O 1
ATOM 716 N N . ILE A 1 94 ? -15.019 -0.405 10.422 1.00 87.31 94 ILE A N 1
ATOM 717 C CA . ILE A 1 94 ? -14.748 0.101 11.771 1.00 87.31 94 ILE A CA 1
ATOM 718 C C . ILE A 1 94 ? -15.760 -0.524 12.724 1.00 87.31 94 ILE A C 1
ATOM 720 O O . ILE A 1 94 ? -16.967 -0.353 12.556 1.00 87.31 94 ILE A O 1
ATOM 724 N N . MET A 1 95 ? -15.270 -1.222 13.745 1.00 87.12 95 MET A N 1
ATOM 725 C CA . MET A 1 95 ? -16.073 -1.953 14.724 1.00 87.12 95 MET A CA 1
ATOM 726 C C . MET A 1 95 ? -15.764 -1.481 16.148 1.00 87.12 95 MET A C 1
ATOM 728 O O . MET A 1 95 ? -14.596 -1.344 16.520 1.00 87.12 95 MET A O 1
ATOM 732 N N . ALA A 1 96 ? -16.797 -1.315 16.970 1.00 84.19 96 ALA A N 1
ATOM 733 C CA . ALA A 1 96 ? -16.703 -1.240 18.421 1.00 84.19 96 ALA A CA 1
ATOM 734 C C . ALA A 1 96 ? -16.741 -2.653 19.019 1.00 84.19 96 ALA A C 1
ATOM 736 O O . ALA A 1 96 ? -17.463 -3.532 18.548 1.00 84.19 96 ALA A O 1
ATOM 737 N N . LEU A 1 97 ? -15.952 -2.868 20.067 1.00 79.19 97 LEU A N 1
ATOM 738 C CA . LEU A 1 97 ? -15.767 -4.125 20.794 1.00 79.19 97 LEU A CA 1
ATOM 739 C C . LEU A 1 97 ? -15.453 -5.327 19.882 1.00 79.19 97 LEU A C 1
ATOM 741 O O . LEU A 1 97 ? -15.684 -6.472 20.249 1.00 79.19 97 LEU A O 1
ATOM 745 N N . GLY A 1 98 ? -14.953 -5.067 18.670 1.00 75.50 98 GLY A N 1
ATOM 746 C CA . GLY A 1 98 ? -14.679 -6.074 17.644 1.00 75.50 98 GLY A CA 1
ATOM 747 C C . GLY A 1 98 ? -15.907 -6.664 16.936 1.00 75.50 98 GLY A C 1
ATOM 748 O O . GLY A 1 98 ? -15.718 -7.417 15.985 1.00 75.50 98 GLY A O 1
ATOM 749 N N . VAL A 1 99 ? -17.136 -6.329 17.347 1.00 80.12 99 VAL A N 1
ATOM 750 C CA . VAL A 1 99 ? -18.365 -6.982 16.842 1.00 80.12 99 VAL A CA 1
ATOM 751 C C . VAL A 1 99 ? -19.483 -6.022 16.430 1.00 80.12 99 VAL A C 1
ATOM 753 O O . VAL A 1 99 ? -20.320 -6.392 15.613 1.00 80.12 99 VAL A O 1
ATOM 756 N N . ILE A 1 100 ? -19.506 -4.790 16.947 1.00 80.06 100 ILE A N 1
ATOM 757 C CA . ILE A 1 100 ? -20.563 -3.812 16.656 1.00 80.06 100 ILE A CA 1
ATOM 758 C C . ILE A 1 100 ? -20.076 -2.868 15.545 1.00 80.06 100 ILE A C 1
ATOM 760 O O . ILE A 1 100 ? -19.159 -2.086 15.801 1.00 80.06 100 ILE A O 1
ATOM 764 N N . PRO A 1 101 ? -20.646 -2.886 14.326 1.00 82.44 101 PRO A N 1
ATOM 765 C CA . PRO A 1 101 ? -20.209 -1.995 13.254 1.00 82.44 101 PRO A CA 1
ATOM 766 C C . PRO A 1 101 ? -20.511 -0.531 13.590 1.00 82.44 101 PRO A C 1
ATOM 768 O O . PRO A 1 101 ? -21.658 -0.157 13.808 1.00 82.44 101 PRO A O 1
ATOM 771 N N . ILE A 1 102 ? -19.466 0.298 13.614 1.00 81.50 102 ILE A N 1
ATOM 772 C CA . ILE A 1 102 ? -19.565 1.762 13.712 1.00 81.50 102 ILE A CA 1
ATOM 773 C C . ILE A 1 102 ? -19.700 2.356 12.310 1.00 81.50 102 ILE A C 1
ATOM 775 O O . ILE A 1 102 ? -20.526 3.233 12.077 1.00 81.50 102 ILE A O 1
ATOM 779 N N . ALA A 1 103 ? -18.866 1.889 11.382 1.00 81.44 103 ALA A N 1
ATOM 780 C CA . ALA A 1 103 ? -18.883 2.303 9.990 1.00 81.44 103 ALA A CA 1
ATOM 781 C C . ALA A 1 103 ? -18.441 1.131 9.117 1.00 81.44 103 ALA A C 1
ATOM 783 O O . ALA A 1 103 ? -17.480 0.434 9.437 1.00 81.44 103 ALA A O 1
ATOM 784 N N . ARG A 1 104 ? -19.137 0.924 8.006 1.00 83.94 104 ARG A N 1
ATOM 785 C CA . ARG A 1 104 ? -18.771 -0.045 6.978 1.00 83.94 104 ARG A CA 1
ATOM 786 C C . ARG A 1 104 ? -18.986 0.624 5.636 1.00 83.94 104 ARG A C 1
ATOM 788 O O . ARG A 1 104 ? -20.095 1.074 5.358 1.00 83.94 104 ARG A O 1
ATOM 795 N N . ALA A 1 105 ? -17.930 0.729 4.842 1.00 82.00 105 ALA A N 1
ATOM 796 C CA . ALA A 1 105 ? -18.064 1.235 3.489 1.00 82.00 105 ALA A CA 1
ATOM 797 C C . ALA A 1 105 ? -18.775 0.191 2.621 1.00 82.00 105 ALA A C 1
ATOM 799 O O . ALA A 1 105 ? -18.492 -1.005 2.709 1.00 82.00 105 ALA A O 1
ATOM 800 N N . GLU A 1 106 ? -19.698 0.647 1.780 1.00 81.38 106 GLU A N 1
ATOM 801 C CA . GLU A 1 106 ? -20.305 -0.212 0.771 1.00 81.38 106 GLU A CA 1
ATOM 802 C C . GLU A 1 106 ? -19.268 -0.605 -0.284 1.00 81.38 106 GLU A C 1
ATOM 804 O O . GLU A 1 106 ? -18.424 0.205 -0.688 1.00 81.38 106 GLU A O 1
ATOM 809 N N . HIS A 1 107 ? -19.366 -1.844 -0.763 1.00 84.94 107 HIS A N 1
ATOM 810 C CA . HIS A 1 107 ? -18.548 -2.350 -1.858 1.00 84.94 107 HIS A CA 1
ATOM 811 C C . HIS A 1 107 ? -18.905 -1.601 -3.144 1.00 84.94 107 HIS A C 1
ATOM 813 O O . HIS A 1 107 ? -19.855 -1.935 -3.850 1.00 84.94 107 HIS A O 1
ATOM 819 N N . THR A 1 108 ? -18.155 -0.537 -3.423 1.00 85.62 108 THR A N 1
ATOM 820 C CA . THR A 1 108 ? -18.372 0.334 -4.577 1.00 85.62 108 THR A CA 1
ATOM 821 C C . THR A 1 108 ? -17.093 0.468 -5.400 1.00 85.62 108 THR A C 1
ATOM 823 O O . THR A 1 108 ? -15.988 0.444 -4.851 1.00 85.62 108 THR A O 1
ATOM 826 N N . PRO A 1 109 ? -17.198 0.729 -6.715 1.00 83.56 109 PRO A N 1
ATOM 827 C CA . PRO A 1 109 ? -16.030 1.038 -7.540 1.00 83.56 109 PRO A CA 1
ATOM 828 C C . PRO A 1 109 ? -15.239 2.267 -7.063 1.00 83.56 109 PRO A C 1
ATOM 830 O O . PRO A 1 109 ? -14.070 2.422 -7.414 1.00 83.56 109 PRO A O 1
ATOM 833 N N . ALA A 1 110 ? -15.878 3.168 -6.309 1.00 84.75 110 ALA A N 1
ATOM 834 C CA . ALA A 1 110 ? -15.225 4.322 -5.700 1.00 84.75 110 ALA A CA 1
ATOM 835 C C . ALA A 1 110 ? -14.348 3.911 -4.509 1.00 84.75 110 ALA A C 1
ATOM 837 O O . ALA A 1 110 ? -13.227 4.404 -4.406 1.00 84.75 110 ALA A O 1
ATOM 838 N N . LEU A 1 111 ? -14.817 2.975 -3.674 1.00 86.06 111 LEU A N 1
ATOM 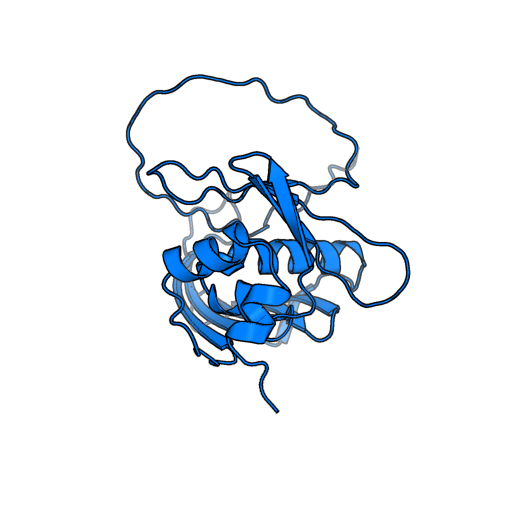839 C CA . LEU A 1 111 ? -14.024 2.393 -2.590 1.00 86.06 111 LEU A CA 1
ATOM 840 C C . LEU A 1 111 ? -12.786 1.679 -3.143 1.00 86.06 111 LEU A C 1
ATOM 842 O O . LEU A 1 111 ? -11.673 2.019 -2.766 1.00 86.06 111 LEU A O 1
ATOM 846 N N . VAL A 1 112 ? -12.963 0.778 -4.117 1.00 87.50 112 VAL A N 1
ATOM 847 C CA . VAL A 1 112 ? -11.843 0.068 -4.770 1.00 87.50 112 VAL A CA 1
ATOM 848 C C . VAL A 1 112 ? -10.809 1.049 -5.330 1.00 87.50 112 VAL A C 1
ATOM 850 O O . VAL A 1 112 ? -9.607 0.846 -5.190 1.00 87.50 112 VAL A O 1
ATOM 853 N N . ARG A 1 113 ? -11.268 2.146 -5.949 1.00 85.38 113 ARG A N 1
ATOM 854 C CA . ARG A 1 113 ? -10.388 3.207 -6.457 1.00 85.38 113 ARG A CA 1
ATOM 855 C C . ARG A 1 113 ? -9.612 3.884 -5.325 1.00 85.38 113 ARG A C 1
ATOM 857 O O . ARG A 1 113 ? -8.414 4.095 -5.481 1.00 85.38 113 ARG A O 1
ATOM 864 N N . GLY A 1 114 ? -10.283 4.226 -4.226 1.00 88.00 114 GLY A N 1
ATOM 865 C CA . GLY A 1 114 ? -9.655 4.814 -3.042 1.00 88.00 114 GLY A CA 1
ATOM 866 C C . GLY A 1 114 ? -8.556 3.917 -2.477 1.00 88.00 114 GLY A C 1
ATOM 867 O O . GLY A 1 114 ? -7.427 4.376 -2.308 1.00 88.00 114 GLY A O 1
ATOM 868 N N . GLU A 1 115 ? -8.844 2.626 -2.314 1.00 91.75 115 GLU A N 1
ATOM 869 C CA . GLU A 1 115 ? -7.856 1.682 -1.788 1.00 91.75 115 GLU A CA 1
ATOM 870 C C . GLU A 1 115 ? -6.708 1.417 -2.759 1.00 91.75 115 GLU A C 1
ATOM 872 O O . GLU A 1 115 ? -5.551 1.313 -2.353 1.00 91.75 115 GLU A O 1
ATOM 877 N N . LEU A 1 116 ? -6.971 1.415 -4.065 1.00 90.62 116 LEU A N 1
ATOM 878 C CA . LEU A 1 116 ? -5.901 1.346 -5.054 1.00 90.62 116 LEU A CA 1
ATOM 879 C C . LEU A 1 116 ? -5.002 2.590 -5.019 1.00 90.62 116 LEU A C 1
ATOM 881 O O . LEU A 1 116 ? -3.782 2.473 -5.133 1.00 90.62 116 LEU A O 1
ATOM 885 N N . MET A 1 117 ? -5.573 3.782 -4.825 1.00 90.56 117 MET A N 1
ATOM 886 C CA . MET A 1 117 ? -4.786 5.005 -4.645 1.00 90.56 117 MET A CA 1
ATOM 887 C C . MET A 1 117 ? -3.936 4.941 -3.375 1.00 90.56 117 MET A C 1
ATOM 889 O O . MET A 1 117 ? -2.775 5.351 -3.413 1.00 90.56 117 MET A O 1
ATOM 893 N N . ARG A 1 118 ? -4.476 4.394 -2.281 1.00 92.69 118 ARG A N 1
ATOM 894 C CA . ARG A 1 118 ? -3.719 4.151 -1.050 1.00 92.69 118 ARG A CA 1
ATOM 895 C C . ARG A 1 118 ? -2.562 3.179 -1.288 1.00 92.69 118 ARG A C 1
ATOM 897 O O . ARG A 1 118 ? -1.434 3.508 -0.935 1.00 92.69 118 ARG A O 1
ATOM 904 N N . TYR A 1 119 ? -2.803 2.051 -1.959 1.00 93.75 119 TYR A N 1
ATOM 905 C CA . TYR A 1 119 ? -1.750 1.099 -2.333 1.00 93.75 119 TYR A CA 1
ATOM 906 C C . TYR A 1 119 ? -0.612 1.782 -3.108 1.00 93.75 119 TYR A C 1
ATOM 908 O O . TYR A 1 119 ? 0.559 1.627 -2.768 1.00 93.75 119 TYR A O 1
ATOM 916 N N . LEU A 1 120 ? -0.946 2.596 -4.118 1.00 92.31 120 LEU A N 1
ATOM 917 C CA . LEU A 1 120 ? 0.053 3.332 -4.899 1.00 92.31 120 LEU A CA 1
ATOM 918 C C . LEU A 1 120 ? 0.813 4.373 -4.059 1.00 92.31 120 LEU A C 1
ATOM 920 O O . LEU A 1 120 ? 2.013 4.559 -4.259 1.00 92.31 120 LEU A O 1
ATOM 924 N N . ALA A 1 121 ? 0.140 5.036 -3.113 1.00 91.19 121 ALA A N 1
ATOM 925 C CA . ALA A 1 121 ? 0.768 5.988 -2.195 1.00 91.19 121 ALA A CA 1
ATOM 926 C C . ALA A 1 121 ? 1.780 5.318 -1.254 1.00 91.19 121 ALA A C 1
ATOM 928 O O . ALA A 1 121 ? 2.723 5.965 -0.801 1.00 91.19 121 ALA A O 1
ATOM 929 N N . GLU A 1 122 ? 1.593 4.031 -0.966 1.00 93.56 122 GLU A N 1
ATOM 930 C CA . GLU A 1 122 ? 2.419 3.265 -0.039 1.00 93.56 122 GLU A CA 1
ATOM 931 C C . GLU A 1 122 ? 3.571 2.498 -0.704 1.00 93.56 122 GLU A C 1
ATOM 933 O O . GLU A 1 122 ? 4.383 1.898 -0.001 1.00 93.56 122 GLU A O 1
ATOM 938 N N . LEU A 1 123 ? 3.720 2.568 -2.032 1.00 92.81 123 LEU A N 1
ATOM 939 C CA . LEU A 1 123 ? 4.858 1.969 -2.742 1.00 92.81 123 LEU A CA 1
ATOM 940 C C . LEU A 1 123 ? 6.237 2.342 -2.161 1.00 92.81 123 LEU A C 1
ATOM 942 O O . LEU A 1 123 ? 7.087 1.456 -2.116 1.00 92.81 123 LEU A O 1
ATOM 946 N N . PRO A 1 124 ? 6.495 3.568 -1.654 1.00 92.19 124 PRO A N 1
ATOM 947 C CA . PRO A 1 124 ? 7.761 3.873 -0.984 1.00 92.19 124 PRO A CA 1
ATOM 948 C C . PRO A 1 124 ? 8.044 3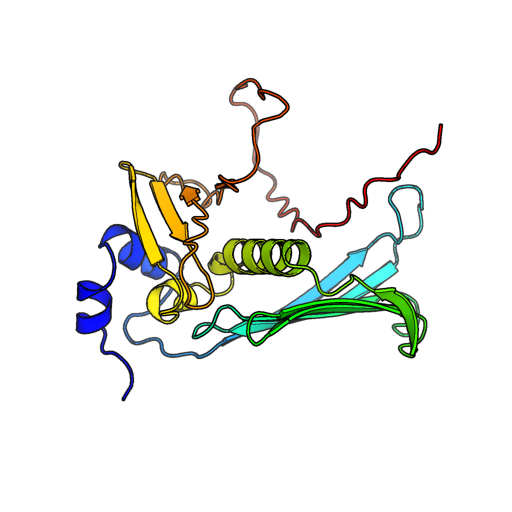.004 0.255 1.00 92.19 124 PRO A C 1
ATOM 950 O O . PRO A 1 124 ? 9.206 2.790 0.587 1.00 92.19 124 PRO A O 1
ATOM 953 N N . TRP A 1 125 ? 7.010 2.475 0.921 1.00 92.38 125 TRP A N 1
ATOM 954 C CA . TRP A 1 125 ? 7.145 1.541 2.048 1.00 92.38 125 TRP A CA 1
ATOM 955 C C . TRP A 1 125 ? 7.336 0.084 1.607 1.00 92.38 125 TRP A C 1
ATOM 957 O O . TRP A 1 125 ? 7.785 -0.741 2.401 1.00 92.38 125 TRP A O 1
ATOM 967 N N . ALA A 1 126 ? 7.017 -0.239 0.353 1.00 94.38 126 ALA A N 1
ATOM 968 C CA . ALA A 1 126 ? 7.195 -1.558 -0.247 1.00 94.38 126 ALA A CA 1
ATOM 969 C C . ALA A 1 126 ? 7.792 -1.449 -1.664 1.00 94.38 126 ALA A C 1
ATOM 971 O O . ALA A 1 126 ? 7.177 -1.894 -2.636 1.00 94.38 126 ALA A O 1
ATOM 972 N N . PRO A 1 127 ? 9.006 -0.884 -1.816 1.00 94.25 127 PRO A N 1
ATOM 973 C CA . PRO A 1 127 ? 9.517 -0.472 -3.123 1.00 94.25 127 PRO A CA 1
ATOM 974 C C . PRO A 1 127 ? 9.803 -1.649 -4.063 1.00 94.25 127 PRO A C 1
ATOM 976 O O . PRO A 1 127 ? 9.787 -1.478 -5.280 1.00 94.25 127 PRO A O 1
ATOM 979 N N . ALA A 1 128 ? 9.975 -2.866 -3.533 1.00 94.12 128 ALA A N 1
ATOM 980 C CA . ALA A 1 128 ? 10.091 -4.080 -4.343 1.00 94.12 128 ALA A CA 1
ATOM 981 C C . ALA A 1 128 ? 8.849 -4.321 -5.226 1.00 94.12 128 ALA A C 1
ATOM 983 O O . ALA A 1 128 ? 8.970 -4.926 -6.289 1.00 94.12 128 ALA A O 1
ATOM 984 N N . ALA A 1 129 ? 7.680 -3.783 -4.852 1.00 94.31 129 ALA A N 1
ATOM 985 C CA . ALA A 1 129 ? 6.471 -3.830 -5.671 1.00 94.31 129 ALA A CA 1
ATOM 986 C C . ALA A 1 129 ? 6.636 -3.149 -7.038 1.00 94.31 129 ALA A C 1
ATOM 988 O O 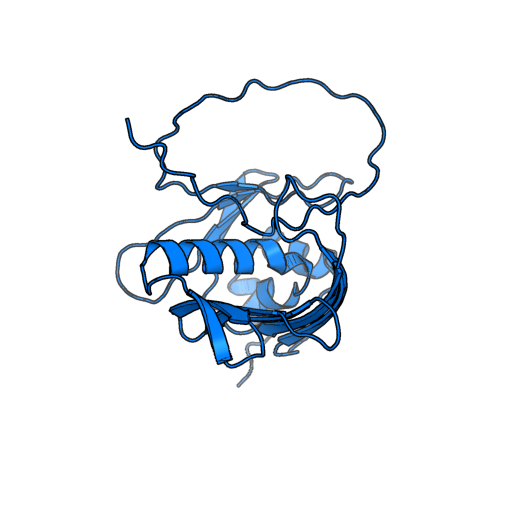. ALA A 1 129 ? 6.010 -3.569 -8.005 1.00 94.31 129 ALA A O 1
ATOM 989 N N . ILE A 1 130 ? 7.507 -2.139 -7.149 1.00 94.06 130 ILE A N 1
ATOM 990 C CA . ILE A 1 130 ? 7.784 -1.445 -8.416 1.00 94.06 130 ILE A CA 1
ATOM 991 C C . ILE A 1 130 ? 8.355 -2.422 -9.453 1.00 94.06 130 ILE A C 1
ATOM 993 O O . ILE A 1 130 ? 8.002 -2.347 -10.628 1.00 94.06 130 ILE A O 1
ATOM 997 N N . LEU A 1 131 ? 9.207 -3.355 -9.010 1.00 93.38 131 LEU A N 1
ATOM 998 C CA . LEU A 1 131 ? 9.828 -4.355 -9.879 1.00 93.38 131 LEU A CA 1
ATOM 999 C C . LEU A 1 131 ? 8.967 -5.615 -10.021 1.00 93.38 131 LEU A C 1
ATOM 1001 O O . LEU A 1 131 ? 8.859 -6.159 -11.118 1.00 93.38 131 LEU A O 1
ATOM 1005 N N . LEU A 1 132 ? 8.370 -6.081 -8.921 1.00 93.31 132 LEU A N 1
ATOM 1006 C CA . LEU A 1 132 ? 7.739 -7.401 -8.827 1.00 93.31 132 LEU A CA 1
ATOM 1007 C C . LEU A 1 132 ? 6.258 -7.423 -9.229 1.00 93.31 132 LEU A C 1
ATOM 1009 O O . LEU A 1 132 ? 5.771 -8.459 -9.679 1.00 93.31 132 LEU A O 1
ATOM 1013 N N . ASN A 1 133 ? 5.530 -6.313 -9.086 1.00 93.00 133 ASN A N 1
ATOM 1014 C CA . ASN A 1 133 ? 4.098 -6.286 -9.359 1.00 93.00 133 ASN A CA 1
ATOM 1015 C C . ASN A 1 133 ? 3.831 -6.028 -10.848 1.00 93.00 133 ASN A C 1
ATOM 1017 O O . ASN A 1 133 ? 3.904 -4.898 -11.335 1.00 93.00 133 ASN A O 1
ATOM 1021 N N . THR A 1 134 ? 3.472 -7.083 -11.573 1.00 91.19 134 THR A N 1
ATOM 1022 C CA . THR A 1 134 ? 3.169 -7.032 -13.011 1.00 91.19 134 THR A CA 1
ATOM 1023 C C . THR A 1 134 ? 1.816 -6.395 -13.332 1.00 91.19 134 THR A C 1
ATOM 1025 O O . THR A 1 134 ? 1.589 -6.015 -14.479 1.00 91.19 134 THR A O 1
ATOM 1028 N N . ALA A 1 135 ? 0.939 -6.199 -12.340 1.00 90.69 135 ALA A N 1
ATOM 1029 C CA . ALA A 1 135 ? -0.302 -5.445 -12.513 1.00 90.69 135 ALA A CA 1
ATOM 1030 C C . ALA A 1 135 ? -0.070 -3.920 -12.570 1.00 90.69 135 ALA A C 1
ATOM 1032 O O . ALA A 1 135 ? -0.980 -3.170 -12.933 1.00 90.69 135 ALA A O 1
ATOM 1033 N N . LEU A 1 136 ? 1.139 -3.449 -12.230 1.00 91.69 136 LEU A N 1
ATOM 1034 C CA . LEU A 1 136 ? 1.530 -2.048 -12.367 1.00 91.69 136 LEU A CA 1
ATOM 1035 C C . LEU A 1 136 ? 2.056 -1.765 -13.776 1.00 91.69 136 LEU A C 1
ATOM 1037 O O . LEU A 1 136 ? 3.060 -2.315 -14.224 1.00 91.69 136 LEU A O 1
ATOM 1041 N N . CYS A 1 137 ? 1.398 -0.836 -14.459 1.00 90.06 137 CYS A N 1
ATOM 1042 C CA . CYS A 1 137 ? 1.814 -0.329 -15.758 1.00 90.06 137 CYS A CA 1
ATOM 1043 C C . CYS A 1 137 ? 2.501 1.025 -15.585 1.00 90.06 137 CYS A C 1
ATOM 1045 O O . CYS A 1 137 ? 1.831 2.029 -15.309 1.00 90.06 137 CYS A O 1
ATOM 1047 N N . TRP A 1 138 ? 3.817 1.042 -15.785 1.00 91.62 138 TRP A N 1
ATOM 1048 C CA . TRP A 1 138 ? 4.654 2.232 -15.683 1.00 91.62 138 TRP A CA 1
ATOM 1049 C C . TRP A 1 138 ? 4.955 2.845 -17.048 1.00 91.62 138 TRP A C 1
ATOM 1051 O O . TRP A 1 138 ? 5.113 2.138 -18.041 1.00 91.62 138 TRP A O 1
ATOM 1061 N N . ARG A 1 139 ? 5.069 4.170 -17.082 1.00 87.88 139 ARG A N 1
ATOM 1062 C CA . ARG A 1 139 ? 5.592 4.931 -18.220 1.00 87.88 139 ARG A CA 1
ATOM 1063 C C . ARG A 1 139 ? 6.314 6.179 -17.730 1.00 87.88 139 ARG A C 1
ATOM 1065 O O . ARG A 1 139 ? 6.029 6.667 -16.636 1.00 87.88 139 ARG A O 1
ATOM 1072 N N . GLU A 1 140 ? 7.180 6.720 -18.567 1.00 87.62 140 GLU A N 1
ATOM 1073 C CA . GLU A 1 140 ? 7.727 8.064 -18.391 1.00 87.62 140 GLU A CA 1
ATOM 1074 C C . GLU A 1 140 ? 6.674 9.091 -18.853 1.00 87.62 140 GLU A C 1
ATOM 1076 O O . GLU A 1 140 ? 6.025 8.908 -19.883 1.00 87.62 140 GLU A O 1
ATOM 1081 N N . ASP A 1 141 ? 6.437 10.131 -18.052 1.00 85.56 141 ASP A N 1
ATOM 1082 C CA . ASP A 1 141 ? 5.460 11.213 -18.294 1.00 85.56 141 ASP A CA 1
ATOM 1083 C C . ASP A 1 141 ? 6.182 12.583 -18.342 1.00 85.56 141 ASP A C 1
ATOM 1085 O O . ASP A 1 141 ? 5.569 13.627 -18.129 1.00 85.56 141 ASP A O 1
ATOM 1089 N N . GLY A 1 142 ? 7.502 12.577 -18.582 1.00 81.44 142 GLY A N 1
ATOM 1090 C CA . GLY A 1 142 ? 8.387 13.747 -18.619 1.00 81.44 142 GLY A CA 1
ATOM 1091 C C . GLY A 1 142 ? 9.811 13.424 -18.134 1.00 81.44 142 GLY A C 1
ATOM 1092 O O . GLY A 1 142 ? 10.058 12.295 -17.718 1.00 81.44 142 GLY A O 1
ATOM 1093 N N . PRO A 1 143 ? 10.740 14.402 -18.149 1.00 77.25 143 PRO A N 1
ATOM 1094 C CA . PRO A 1 143 ? 12.138 14.189 -17.749 1.00 77.25 143 PRO A CA 1
ATOM 1095 C C . PRO A 1 143 ? 12.288 13.773 -16.278 1.00 77.25 143 PRO A C 1
ATOM 1097 O O . PRO A 1 143 ? 13.103 12.915 -15.966 1.00 77.25 143 PRO A O 1
ATOM 1100 N N . ASP A 1 144 ? 11.437 14.313 -15.400 1.00 81.19 144 ASP A N 1
ATOM 1101 C CA . ASP A 1 144 ? 11.437 14.027 -13.958 1.00 81.19 144 ASP A CA 1
ATOM 1102 C C . ASP A 1 144 ? 10.067 13.538 -13.475 1.00 81.19 144 ASP A C 1
ATOM 1104 O O . ASP A 1 144 ? 9.652 13.810 -12.349 1.00 81.19 144 ASP A O 1
ATOM 1108 N N . ALA A 1 145 ? 9.303 12.879 -14.346 1.00 82.88 145 ALA A N 1
ATOM 1109 C CA . ALA A 1 145 ? 7.964 12.416 -14.018 1.00 82.88 145 ALA A CA 1
ATOM 1110 C C . ALA A 1 145 ? 7.741 10.998 -14.532 1.00 82.88 145 ALA A C 1
ATOM 1112 O O . ALA A 1 145 ? 7.881 10.708 -15.716 1.00 82.88 145 ALA A O 1
ATOM 1113 N N . LEU A 1 146 ? 7.328 10.122 -13.624 1.00 88.75 146 LEU A N 1
ATOM 1114 C CA . LEU A 1 146 ? 6.832 8.796 -13.951 1.00 88.75 146 LEU A CA 1
ATOM 1115 C C . LEU A 1 146 ? 5.309 8.796 -13.831 1.00 88.75 146 LEU A C 1
ATOM 1117 O O . LEU A 1 146 ? 4.709 9.647 -13.179 1.00 88.75 146 LEU A O 1
ATOM 1121 N N . ALA A 1 147 ? 4.652 7.845 -14.472 1.00 86.88 147 ALA A N 1
ATOM 1122 C CA . ALA A 1 147 ? 3.242 7.594 -14.259 1.00 86.88 147 ALA A CA 1
ATOM 1123 C C . ALA A 1 147 ? 3.009 6.099 -14.098 1.00 86.88 147 ALA A C 1
ATOM 1125 O O . ALA A 1 147 ? 3.491 5.295 -14.894 1.00 86.88 147 ALA A O 1
ATOM 1126 N N . VAL A 1 148 ? 2.225 5.746 -13.082 1.00 90.31 148 VAL A N 1
ATOM 1127 C CA . VAL A 1 148 ? 1.828 4.372 -12.788 1.00 90.31 148 VAL A CA 1
ATOM 1128 C C . VAL A 1 148 ? 0.322 4.246 -12.823 1.00 90.31 148 VAL A C 1
ATOM 1130 O O . VAL A 1 148 ? -0.402 5.000 -12.177 1.00 90.31 148 VAL A O 1
ATOM 1133 N N . SER A 1 149 ? -0.141 3.252 -13.564 1.00 84.81 149 SER A N 1
ATOM 1134 C CA . SER A 1 149 ? -1.533 2.828 -13.581 1.00 84.81 149 SER A CA 1
ATOM 1135 C C . SER A 1 149 ? -1.644 1.397 -13.081 1.00 84.81 149 SER A C 1
ATOM 1137 O O . SER A 1 149 ? -0.718 0.608 -13.250 1.00 84.81 149 SER A O 1
ATOM 1139 N N . ALA A 1 150 ? -2.771 1.081 -12.459 1.00 82.88 150 ALA A N 1
ATOM 1140 C CA . ALA A 1 150 ? -3.064 -0.237 -11.925 1.00 82.88 150 ALA A CA 1
ATOM 1141 C C . ALA A 1 150 ? -4.545 -0.551 -12.170 1.00 82.88 150 ALA A C 1
ATOM 1143 O O . ALA A 1 150 ? -5.380 0.358 -12.184 1.00 82.88 150 ALA A O 1
ATOM 1144 N N . GLY A 1 151 ? -4.881 -1.818 -12.397 1.00 64.12 151 GLY A N 1
ATOM 1145 C CA . GLY A 1 151 ? -6.267 -2.227 -12.603 1.00 64.12 151 GLY A CA 1
ATOM 1146 C C . GLY A 1 151 ? -6.422 -3.704 -12.944 1.00 64.12 151 GLY A C 1
ATOM 1147 O O . GLY A 1 151 ? -5.538 -4.302 -13.550 1.00 64.12 151 GLY A O 1
ATOM 1148 N N . ALA A 1 152 ? -7.569 -4.270 -12.563 1.00 43.28 152 ALA A N 1
ATOM 1149 C CA . ALA A 1 152 ? -7.990 -5.601 -12.980 1.00 43.28 152 ALA A CA 1
ATOM 1150 C C . ALA A 1 152 ? -8.261 -5.625 -14.495 1.00 43.28 152 ALA A C 1
ATOM 1152 O O . ALA A 1 152 ? -8.813 -4.684 -15.072 1.00 43.28 152 ALA A O 1
ATOM 1153 N N . GLU A 1 153 ? -7.853 -6.702 -15.148 1.00 33.75 153 GLU A N 1
ATOM 1154 C CA . GLU A 1 153 ? -7.893 -6.865 -16.596 1.00 33.75 153 GLU A CA 1
ATOM 1155 C C . GLU A 1 153 ? -9.345 -6.948 -17.134 1.00 33.75 153 GLU A C 1
ATOM 1157 O O . GLU A 1 153 ? -9.997 -7.982 -17.020 1.00 33.75 153 GLU A O 1
ATOM 1162 N N . LYS A 1 154 ? -9.874 -5.836 -17.688 1.00 25.25 154 LYS A N 1
ATOM 1163 C CA . LYS A 1 154 ? -10.816 -5.705 -18.843 1.00 25.25 154 LYS A CA 1
ATOM 1164 C C . LYS A 1 154 ? -11.170 -4.214 -19.104 1.00 25.25 154 LYS A C 1
ATOM 1166 O O . LYS A 1 154 ? -10.909 -3.369 -18.250 1.00 25.25 154 LYS A O 1
ATOM 1171 N N . PRO A 1 155 ? -11.651 -3.810 -20.304 1.00 35.44 155 PRO A N 1
ATOM 1172 C CA . PRO A 1 155 ? -11.086 -2.696 -21.069 1.00 35.44 155 PRO A CA 1
ATOM 1173 C C . PRO A 1 155 ? -11.657 -1.328 -20.677 1.00 35.44 155 PRO A C 1
ATOM 1175 O O . PRO A 1 155 ? -12.350 -0.675 -21.448 1.00 35.44 155 PRO A O 1
ATOM 1178 N N . ARG A 1 156 ? -11.327 -0.841 -19.485 1.00 29.03 156 ARG A N 1
ATOM 1179 C CA . ARG A 1 156 ? -11.268 0.598 -19.213 1.00 29.03 156 ARG A CA 1
ATOM 1180 C C . ARG A 1 156 ? -10.017 0.857 -18.396 1.00 29.03 156 ARG A C 1
ATOM 1182 O O . ARG A 1 156 ? -10.050 0.817 -17.172 1.00 29.03 156 ARG A O 1
ATOM 1189 N N . ARG A 1 157 ? -8.906 1.078 -19.108 1.00 34.38 157 ARG A N 1
ATOM 1190 C CA . ARG A 1 157 ? -7.629 1.523 -18.538 1.00 34.38 157 ARG A CA 1
ATOM 1191 C C . ARG A 1 157 ? -7.882 2.797 -17.731 1.00 34.38 157 ARG A C 1
ATOM 1193 O O . ARG A 1 157 ? -7.983 3.878 -18.301 1.00 34.38 157 ARG A O 1
ATOM 1200 N N . LYS A 1 158 ? -8.008 2.666 -16.412 1.00 34.81 158 LYS A N 1
ATOM 1201 C CA . LYS A 1 158 ? -8.004 3.805 -15.495 1.00 34.81 158 LYS A CA 1
ATOM 1202 C C . LYS A 1 158 ? -6.546 4.134 -15.225 1.00 34.81 158 LYS A C 1
ATOM 1204 O O . LYS A 1 158 ? -5.834 3.373 -14.577 1.00 34.81 158 LYS A O 1
ATOM 1209 N N . SER A 1 159 ? -6.071 5.225 -15.814 1.00 33.62 159 SER A N 1
ATOM 1210 C CA . SER A 1 159 ? -4.703 5.678 -15.606 1.00 33.62 159 SER A CA 1
ATOM 1211 C C . SER A 1 159 ? -4.638 6.556 -14.362 1.00 33.62 159 SER A C 1
ATOM 1213 O O . SER A 1 159 ? -5.133 7.682 -14.383 1.00 33.62 159 SER A O 1
ATOM 1215 N N . CYS A 1 160 ? -3.983 6.083 -13.310 1.00 34.06 160 CYS A N 1
ATOM 1216 C CA . CYS A 1 160 ? -3.370 6.993 -12.355 1.00 34.06 160 CYS A CA 1
ATOM 1217 C C . CYS A 1 160 ? -2.061 7.517 -12.977 1.00 34.06 160 CYS A C 1
ATOM 1219 O O . CYS A 1 160 ? -1.443 6.876 -13.832 1.00 34.06 160 CYS A O 1
ATOM 1221 N N . SER A 1 161 ? -1.674 8.739 -12.639 1.00 32.59 161 SER A N 1
ATOM 1222 C CA . SER A 1 161 ? -0.326 9.244 -12.900 1.00 32.59 161 SER A CA 1
ATOM 1223 C C . SER A 1 161 ? 0.231 9.706 -11.568 1.00 32.59 161 SER A C 1
ATOM 1225 O O . SER A 1 161 ? -0.435 10.482 -10.885 1.00 32.59 161 SER A O 1
ATOM 1227 N N . ALA A 1 162 ? 1.402 9.190 -11.202 1.00 38.16 162 ALA A N 1
ATOM 1228 C CA . ALA A 1 162 ? 2.110 9.554 -9.986 1.00 38.16 162 ALA A CA 1
ATOM 1229 C C . ALA A 1 162 ? 3.445 10.190 -10.367 1.00 38.16 162 ALA A C 1
ATOM 1231 O O . ALA A 1 162 ? 4.433 9.482 -10.517 1.00 38.16 162 ALA A O 1
ATOM 1232 N N . SER A 1 163 ? 3.469 11.509 -10.556 1.00 31.52 163 SER A N 1
ATOM 1233 C CA . SER A 1 163 ? 4.711 12.208 -10.885 1.00 31.52 163 SER A CA 1
ATOM 1234 C C . SER A 1 163 ? 5.593 12.294 -9.643 1.00 31.52 163 SER A C 1
ATOM 1236 O O . SER A 1 163 ? 5.169 12.863 -8.636 1.00 31.52 163 SER A O 1
ATOM 1238 N N . THR A 1 164 ? 6.803 11.747 -9.729 1.00 35.91 164 THR A N 1
ATOM 1239 C CA . THR A 1 164 ? 7.847 11.842 -8.705 1.00 35.91 164 THR A CA 1
ATOM 1240 C C . THR A 1 164 ? 8.952 12.775 -9.174 1.00 35.91 164 THR A C 1
ATOM 1242 O O . THR A 1 164 ? 9.792 12.356 -9.966 1.00 35.91 164 THR A O 1
ATOM 1245 N N . ALA A 1 165 ? 8.964 14.014 -8.674 1.00 31.81 165 ALA A N 1
ATOM 1246 C CA . ALA A 1 165 ? 10.035 14.965 -8.962 1.00 31.81 165 ALA A CA 1
ATOM 1247 C C . ALA A 1 165 ? 11.364 14.421 -8.416 1.00 31.81 165 ALA A C 1
ATOM 1249 O O . ALA A 1 165 ? 11.524 14.241 -7.207 1.00 31.81 165 ALA A O 1
ATOM 1250 N N . THR A 1 166 ? 12.302 14.123 -9.313 1.00 32.09 166 THR A N 1
ATOM 1251 C CA . THR A 1 166 ? 13.625 13.612 -8.949 1.00 32.09 166 THR A CA 1
ATOM 1252 C C . THR A 1 166 ? 14.596 14.782 -8.898 1.00 32.09 166 THR A C 1
ATOM 1254 O O . THR A 1 166 ? 15.088 15.243 -9.914 1.00 32.09 166 THR A O 1
ATOM 1257 N N . GLY A 1 167 ? 14.878 15.278 -7.698 1.00 27.00 167 GLY A N 1
ATOM 1258 C CA . GLY A 1 167 ? 15.914 16.287 -7.509 1.00 27.00 167 GLY A CA 1
ATOM 1259 C C . GLY A 1 167 ? 16.260 16.436 -6.043 1.00 27.00 167 GLY A C 1
ATOM 1260 O O . GLY A 1 167 ? 15.618 17.227 -5.372 1.00 27.00 167 GLY A O 1
ATOM 1261 N N . GLY A 1 168 ? 17.216 15.642 -5.539 1.00 29.50 168 GLY A N 1
ATOM 1262 C CA . GLY A 1 168 ? 17.879 15.791 -4.223 1.00 29.50 168 GLY A CA 1
ATOM 1263 C C . GLY A 1 168 ? 17.005 15.913 -2.957 1.00 29.50 168 GLY A C 1
ATOM 1264 O O . GLY A 1 168 ? 17.542 16.036 -1.863 1.00 29.50 168 GLY A O 1
ATOM 1265 N N . SER A 1 169 ? 15.683 15.886 -3.092 1.00 30.36 169 SER A N 1
ATOM 1266 C CA . SER A 1 169 ? 14.655 16.125 -2.079 1.00 30.36 169 SER A CA 1
ATOM 1267 C C . SER A 1 169 ? 13.752 14.892 -1.970 1.00 30.36 169 SER A C 1
ATOM 1269 O O . SER A 1 169 ? 13.752 14.065 -2.889 1.00 30.36 169 SER A O 1
ATOM 1271 N N . PRO A 1 170 ? 12.998 14.729 -0.864 1.00 37.31 170 PRO A N 1
ATOM 1272 C CA . PRO A 1 170 ? 12.129 13.573 -0.661 1.00 37.31 170 PRO A CA 1
ATOM 1273 C C . PRO A 1 170 ? 11.235 13.327 -1.880 1.00 37.31 170 PRO A C 1
ATOM 1275 O O . PRO A 1 170 ? 10.687 14.266 -2.456 1.00 37.31 170 PRO A O 1
ATOM 1278 N N . VAL A 1 171 ? 11.098 12.054 -2.263 1.00 40.62 171 VAL A N 1
ATOM 1279 C CA . VAL A 1 171 ? 10.240 11.615 -3.370 1.00 40.62 171 VAL A CA 1
ATOM 1280 C C . VAL A 1 171 ? 8.808 12.067 -3.081 1.00 40.62 171 VAL A C 1
ATOM 1282 O O . VAL A 1 171 ? 8.110 11.470 -2.265 1.00 40.62 171 VAL A O 1
ATOM 1285 N N . ALA A 1 172 ? 8.374 13.144 -3.732 1.00 39.91 172 ALA A N 1
ATOM 1286 C CA . ALA A 1 172 ? 7.001 13.615 -3.654 1.00 39.91 172 ALA A CA 1
ATOM 1287 C C . ALA A 1 172 ? 6.151 12.784 -4.619 1.00 39.91 172 ALA A C 1
ATOM 1289 O O . ALA A 1 172 ? 6.352 12.845 -5.828 1.00 39.91 172 ALA A O 1
ATOM 1290 N N . SER A 1 173 ? 5.217 11.989 -4.103 1.00 46.16 173 SER A N 1
ATOM 1291 C CA . SER A 1 173 ? 4.252 11.252 -4.919 1.00 46.16 173 SER A CA 1
ATOM 1292 C C . SER A 1 173 ? 2.978 12.080 -5.096 1.00 46.16 173 SER A C 1
ATOM 1294 O O . SER A 1 173 ? 2.177 12.241 -4.177 1.00 46.16 173 SER A O 1
ATOM 1296 N N . HIS A 1 174 ? 2.759 12.614 -6.299 1.00 48.88 174 HIS A N 1
ATOM 1297 C CA . HIS A 1 174 ? 1.507 13.299 -6.632 1.00 48.88 174 HIS A CA 1
ATOM 1298 C C . HIS A 1 174 ? 0.546 12.352 -7.338 1.00 48.88 174 HIS A C 1
ATOM 1300 O O . HIS A 1 174 ? 0.656 12.137 -8.540 1.00 48.88 174 HIS A O 1
ATOM 1306 N N . LEU A 1 175 ? -0.420 11.806 -6.603 1.00 48.97 175 LEU A N 1
ATOM 1307 C CA . LEU A 1 175 ? -1.475 10.971 -7.174 1.00 48.97 175 LEU A CA 1
ATOM 1308 C C . LEU A 1 175 ? -2.558 11.845 -7.807 1.00 48.97 175 LEU A C 1
ATOM 1310 O O . LEU A 1 175 ? -3.338 12.492 -7.111 1.00 48.97 175 LEU A O 1
ATOM 1314 N N . ILE A 1 176 ? -2.613 11.845 -9.137 1.00 50.00 176 ILE A N 1
ATOM 1315 C CA . ILE A 1 176 ? -3.660 12.535 -9.892 1.00 50.00 176 ILE A CA 1
ATOM 1316 C C . ILE A 1 176 ? -4.650 11.497 -10.419 1.00 50.00 176 ILE A C 1
ATOM 1318 O O . ILE A 1 176 ? -4.295 10.642 -11.236 1.00 50.00 176 ILE A O 1
ATOM 1322 N N . ASP A 1 177 ? -5.904 11.599 -9.972 1.00 48.88 177 ASP A N 1
ATOM 1323 C CA . ASP A 1 177 ? -7.027 10.902 -10.600 1.00 48.88 177 ASP A CA 1
ATOM 1324 C C . ASP A 1 177 ? -7.499 11.697 -11.823 1.00 48.88 177 ASP A C 1
ATOM 1326 O O . ASP A 1 177 ? -8.123 12.753 -11.692 1.00 48.88 177 ASP A O 1
ATOM 1330 N N . ARG A 1 178 ? -7.194 11.191 -13.021 1.00 45.94 178 ARG A N 1
ATOM 1331 C CA . ARG A 1 178 ? -7.551 11.848 -14.287 1.00 45.94 178 ARG A CA 1
ATOM 1332 C C . ARG A 1 178 ? -9.049 11.755 -14.627 1.00 45.94 178 ARG A C 1
ATOM 1334 O O . ARG A 1 178 ? -9.489 12.478 -15.515 1.00 45.94 178 ARG A O 1
ATOM 1341 N N . ASP A 1 179 ? -9.849 10.957 -13.910 1.00 42.06 179 ASP A N 1
ATOM 1342 C CA . ASP A 1 179 ? -11.309 10.896 -14.120 1.00 42.06 179 ASP A CA 1
ATOM 1343 C C . ASP A 1 179 ? -12.074 12.028 -13.406 1.00 42.06 179 ASP A C 1
ATOM 1345 O O . ASP A 1 179 ? -13.267 12.240 -13.656 1.00 42.06 179 ASP A O 1
ATOM 1349 N N . ARG A 1 180 ? -11.428 12.772 -12.499 1.00 40.03 180 ARG A N 1
ATOM 1350 C CA . ARG A 1 180 ? -12.071 13.870 -11.771 1.00 40.03 180 ARG A CA 1
ATOM 1351 C C . ARG A 1 180 ? -11.942 15.159 -12.588 1.00 40.03 180 ARG A C 1
ATOM 1353 O O . ARG A 1 180 ? -10.855 15.722 -12.684 1.00 40.03 180 ARG A O 1
ATOM 1360 N N . ARG A 1 181 ? -13.048 15.677 -13.150 1.00 25.89 181 ARG A N 1
ATOM 1361 C CA . ARG A 1 181 ? -13.051 17.049 -13.707 1.00 25.89 181 ARG A CA 1
ATOM 1362 C C . ARG A 1 181 ? -12.600 18.024 -12.606 1.00 25.89 181 ARG A C 1
ATOM 1364 O O . ARG A 1 181 ? -13.163 17.960 -11.507 1.00 25.89 181 ARG A O 1
ATOM 1371 N N . PRO A 1 182 ? -11.628 18.914 -12.864 1.00 29.33 182 PRO A N 1
ATOM 1372 C CA . PRO A 1 182 ? -11.136 19.829 -11.848 1.00 29.33 182 PRO A CA 1
ATOM 1373 C C . PRO A 1 182 ? -12.254 20.797 -11.454 1.00 29.33 182 PRO A C 1
ATOM 1375 O O . PRO A 1 182 ? -12.710 21.606 -12.258 1.00 29.33 182 PRO A O 1
ATOM 1378 N N . ARG A 1 183 ? -12.708 20.710 -10.203 1.00 28.41 183 ARG A N 1
ATOM 1379 C CA . ARG A 1 183 ? -13.424 21.796 -9.534 1.00 28.41 183 ARG A CA 1
ATOM 1380 C C . ARG A 1 183 ? -12.429 22.410 -8.568 1.00 28.41 183 ARG A C 1
ATOM 1382 O O . ARG A 1 183 ? -12.117 21.772 -7.573 1.00 28.41 183 ARG A O 1
ATOM 1389 N N . HIS A 1 184 ? -11.960 23.610 -8.903 1.00 31.56 184 HIS A N 1
ATOM 1390 C CA . HIS A 1 184 ? -11.001 24.457 -8.178 1.00 31.56 184 HIS A CA 1
ATOM 1391 C C . HIS A 1 184 ? -9.543 24.347 -8.661 1.00 31.56 184 HIS A C 1
ATOM 1393 O O . HIS A 1 184 ? -8.825 23.383 -8.411 1.00 31.56 184 HIS A O 1
ATOM 1399 N N . SER A 1 185 ? -9.119 25.397 -9.367 1.00 27.41 185 SER A N 1
ATOM 1400 C CA . SER A 1 185 ? -7.728 25.749 -9.643 1.00 27.41 185 SER A CA 1
ATOM 1401 C C . SER A 1 185 ? -7.030 26.141 -8.339 1.00 27.41 185 SER A C 1
ATOM 1403 O O . SER A 1 185 ? -7.468 27.082 -7.676 1.00 27.41 185 SER A O 1
ATOM 1405 N N . CYS A 1 186 ? -5.947 25.456 -7.975 1.00 25.94 186 CYS A N 1
ATOM 1406 C CA . CYS A 1 186 ? -5.102 25.858 -6.850 1.00 25.94 186 CYS A CA 1
ATOM 1407 C C . CYS A 1 186 ? -3.943 26.737 -7.368 1.00 25.94 186 CYS A C 1
ATOM 1409 O O . CYS A 1 186 ? -3.282 26.331 -8.329 1.00 25.94 186 CYS A O 1
ATOM 1411 N N . PRO A 1 187 ? -3.679 27.928 -6.796 1.00 27.91 187 PRO A N 1
ATOM 1412 C CA . PRO A 1 187 ? -2.578 28.777 -7.234 1.00 27.91 187 PRO A CA 1
ATOM 1413 C C . PRO A 1 187 ? -1.232 28.267 -6.702 1.00 27.91 187 PRO A C 1
ATOM 1415 O O . PRO A 1 187 ? -1.114 27.875 -5.542 1.00 27.91 187 PRO A O 1
ATOM 1418 N N . ARG A 1 188 ? -0.189 28.341 -7.540 1.00 33.22 188 ARG A N 1
ATOM 1419 C CA . ARG A 1 188 ? 1.213 28.155 -7.129 1.00 33.22 188 ARG A CA 1
ATOM 1420 C C . ARG A 1 188 ? 1.607 29.233 -6.108 1.00 33.22 188 ARG A C 1
ATOM 1422 O O . ARG A 1 188 ? 1.458 30.417 -6.402 1.00 33.22 188 ARG A O 1
ATOM 1429 N N . ARG A 1 189 ? 2.199 28.852 -4.970 1.00 26.02 189 ARG A N 1
ATOM 1430 C CA . ARG A 1 189 ? 2.993 29.761 -4.119 1.00 26.02 189 ARG A CA 1
ATOM 1431 C C . ARG A 1 189 ? 4.282 29.101 -3.629 1.00 26.02 189 ARG A C 1
ATOM 1433 O O . ARG A 1 189 ? 4.229 28.071 -2.976 1.00 26.02 189 ARG A O 1
ATOM 1440 N N . GLY A 1 190 ? 5.395 29.742 -4.002 1.00 23.08 190 GLY A N 1
ATOM 1441 C CA . GLY A 1 190 ? 6.414 30.320 -3.113 1.00 23.08 190 GLY A CA 1
ATOM 1442 C C . GLY A 1 190 ? 7.152 29.416 -2.127 1.00 23.08 190 GLY A C 1
ATOM 1443 O O . GLY A 1 190 ? 6.569 28.958 -1.156 1.00 23.08 190 GLY A O 1
ATOM 1444 N N . ALA A 1 191 ? 8.460 29.281 -2.352 1.00 35.66 191 ALA A N 1
ATOM 1445 C CA . ALA A 1 191 ? 9.449 28.728 -1.432 1.00 35.66 191 ALA A CA 1
ATOM 1446 C C . ALA A 1 191 ? 9.541 29.514 -0.107 1.00 35.66 191 ALA A C 1
ATOM 1448 O O . ALA A 1 191 ? 9.490 30.743 -0.118 1.00 35.66 191 ALA A O 1
ATOM 1449 N N . GLY A 1 192 ? 9.741 28.797 1.002 1.00 23.41 192 GLY A N 1
ATOM 1450 C CA . GLY A 1 192 ? 10.072 29.358 2.313 1.00 23.41 192 GLY A CA 1
ATOM 1451 C C . GLY A 1 192 ? 9.849 28.359 3.454 1.00 23.41 192 GLY A C 1
ATOM 1452 O O . GLY A 1 192 ? 8.719 27.957 3.694 1.00 23.41 192 GLY A O 1
ATOM 1453 N N . ASP A 1 193 ? 10.945 28.018 4.135 1.00 23.23 193 ASP A N 1
ATOM 1454 C CA . ASP A 1 193 ? 11.075 27.411 5.471 1.00 23.23 193 ASP A CA 1
ATOM 1455 C C . ASP A 1 193 ? 10.917 25.883 5.683 1.00 23.23 193 ASP A C 1
ATOM 1457 O O . ASP A 1 193 ? 9.840 25.297 5.660 1.00 23.23 193 ASP A O 1
ATOM 1461 N N . SER A 1 194 ? 12.084 25.276 5.961 1.00 23.34 194 SER A N 1
ATOM 1462 C CA . SER A 1 194 ? 12.410 24.100 6.792 1.00 23.34 194 SER A CA 1
ATOM 1463 C C . SER A 1 194 ? 11.397 22.943 6.894 1.00 23.34 194 SER A C 1
ATOM 1465 O O . SER A 1 194 ? 10.422 23.035 7.644 1.00 23.34 194 SER A O 1
ATOM 1467 N N . PRO A 1 195 ? 11.668 21.768 6.283 1.00 26.50 195 PRO A N 1
ATOM 1468 C CA . PRO A 1 195 ? 10.776 20.625 6.395 1.00 26.50 195 PRO A CA 1
ATOM 1469 C C . PRO A 1 195 ? 11.004 19.882 7.717 1.00 26.50 195 PRO A C 1
ATOM 1471 O O . PRO A 1 195 ? 11.872 19.020 7.846 1.00 26.50 195 PRO A O 1
ATOM 1474 N N . THR A 1 196 ? 10.146 20.158 8.696 1.00 21.91 196 THR A N 1
ATOM 1475 C CA . THR A 1 196 ? 9.755 19.113 9.646 1.00 21.91 196 THR A CA 1
ATOM 1476 C C . THR A 1 196 ? 9.011 18.053 8.839 1.00 21.91 196 THR A C 1
ATOM 1478 O O . THR A 1 196 ? 7.972 18.342 8.247 1.00 21.91 196 THR A O 1
ATOM 1481 N N . ILE A 1 197 ? 9.560 16.838 8.768 1.00 22.78 197 ILE A N 1
ATOM 1482 C CA . ILE A 1 197 ? 8.922 15.689 8.117 1.00 22.78 197 ILE A CA 1
ATOM 1483 C C . ILE A 1 197 ? 7.683 15.312 8.942 1.00 22.78 197 ILE A C 1
ATOM 1485 O O . ILE A 1 197 ? 7.719 14.465 9.828 1.00 22.78 197 ILE A O 1
ATOM 1489 N N . ALA A 1 198 ? 6.569 15.979 8.660 1.00 19.97 198 ALA A N 1
ATOM 1490 C CA . ALA A 1 198 ? 5.245 15.519 9.021 1.00 19.97 198 ALA A CA 1
ATOM 1491 C C . ALA A 1 198 ? 4.757 14.651 7.861 1.00 19.97 198 ALA A C 1
ATOM 1493 O O . ALA A 1 198 ? 4.141 15.138 6.913 1.00 19.97 198 ALA A O 1
ATOM 1494 N N . VAL A 1 199 ? 5.050 13.349 7.919 1.00 25.38 199 VAL A N 1
ATOM 1495 C CA . VAL A 1 199 ? 4.307 12.369 7.120 1.00 25.38 199 VAL A CA 1
ATOM 1496 C C . VAL A 1 199 ? 2.898 12.335 7.703 1.00 25.38 199 VAL A C 1
ATOM 1498 O O . VAL A 1 199 ? 2.569 11.521 8.563 1.00 25.38 199 VAL A O 1
ATOM 1501 N N . ALA A 1 200 ? 2.058 13.266 7.255 1.00 24.06 200 ALA A N 1
ATOM 1502 C CA . ALA A 1 200 ? 0.625 13.083 7.290 1.00 24.06 200 ALA A CA 1
ATOM 1503 C C . ALA A 1 200 ? 0.340 11.934 6.322 1.00 24.06 200 ALA A C 1
ATOM 1505 O O . ALA A 1 200 ? 0.103 12.140 5.133 1.00 24.06 200 ALA A O 1
ATOM 1506 N N . ALA A 1 201 ? 0.428 10.702 6.830 1.00 27.52 201 ALA A N 1
ATOM 1507 C CA . ALA A 1 201 ? -0.294 9.599 6.233 1.00 27.52 201 ALA A CA 1
ATOM 1508 C C . ALA A 1 201 ? -1.721 10.116 6.074 1.00 27.52 201 ALA A C 1
ATOM 1510 O O . ALA A 1 201 ? -2.372 10.444 7.071 1.00 27.52 201 ALA A O 1
ATOM 1511 N N . ILE A 1 202 ? -2.158 10.295 4.828 1.00 30.44 202 ILE A N 1
ATOM 1512 C CA . ILE A 1 202 ? -3.545 10.602 4.511 1.00 30.44 202 ILE A CA 1
ATOM 1513 C C . ILE A 1 202 ? -4.316 9.349 4.922 1.00 30.44 202 ILE A C 1
ATOM 1515 O O . ILE A 1 202 ? -4.601 8.462 4.128 1.00 30.44 202 ILE A O 1
ATOM 1519 N N . CYS A 1 203 ? -4.601 9.251 6.217 1.00 29.92 203 CYS A N 1
ATOM 1520 C CA . CYS A 1 203 ? -5.744 8.535 6.715 1.00 29.92 203 CYS A CA 1
ATOM 1521 C C . CYS A 1 203 ? -6.903 9.302 6.087 1.00 29.92 203 CYS A C 1
ATOM 1523 O O . CYS A 1 203 ? -7.186 10.432 6.489 1.00 29.92 203 CYS A O 1
ATOM 1525 N N . GLY A 1 204 ? -7.451 8.766 4.997 1.00 31.58 204 GLY A N 1
ATOM 1526 C CA . GLY A 1 204 ? -8.592 9.324 4.290 1.00 31.58 204 GLY A CA 1
ATOM 1527 C C . GLY A 1 204 ? -9.820 9.306 5.192 1.00 31.58 204 GLY A C 1
ATOM 1528 O O . GLY A 1 204 ? -10.726 8.511 5.002 1.00 31.58 204 GLY A O 1
ATOM 1529 N N . PHE A 1 205 ? -9.846 10.184 6.188 1.00 31.19 205 PHE A N 1
ATOM 1530 C CA . PHE A 1 205 ? -10.999 10.481 7.013 1.00 31.19 205 PHE A CA 1
ATOM 1531 C C . PHE A 1 205 ? -11.424 11.912 6.715 1.00 31.19 205 PHE A C 1
ATOM 1533 O O . PHE A 1 205 ? -11.229 12.836 7.496 1.00 31.19 205 PHE A O 1
ATOM 1540 N N . LEU A 1 206 ? -12.013 12.086 5.535 1.00 23.94 206 LEU A N 1
ATOM 1541 C CA . LEU A 1 206 ? -12.946 13.173 5.295 1.00 23.94 206 LEU A CA 1
ATOM 1542 C C . LEU A 1 206 ? -14.198 12.556 4.671 1.00 23.94 206 LEU A C 1
ATOM 1544 O O . LEU A 1 206 ? -14.349 12.485 3.452 1.00 23.94 206 LEU A O 1
ATOM 1548 N N . MET A 1 207 ? -15.094 12.057 5.526 1.00 23.27 207 MET A N 1
ATOM 1549 C CA . MET A 1 207 ? -16.484 11.908 5.111 1.00 23.27 207 MET A CA 1
ATOM 1550 C C . MET A 1 207 ? -17.006 13.311 4.770 1.00 23.27 207 MET A C 1
ATOM 1552 O O . MET A 1 207 ? -16.851 14.214 5.595 1.00 23.27 207 MET A O 1
ATOM 1556 N N . PRO A 1 208 ? -17.627 13.541 3.601 1.00 24.83 208 PRO A N 1
ATOM 1557 C CA . PRO A 1 208 ? -18.418 14.742 3.420 1.00 24.83 208 PRO A CA 1
ATOM 1558 C C . PRO A 1 208 ? -19.619 14.644 4.365 1.00 24.83 208 PRO A C 1
ATOM 1560 O O . PRO A 1 208 ? -20.512 13.818 4.170 1.00 24.83 208 PRO A O 1
ATOM 1563 N N . ALA A 1 209 ? -19.634 15.480 5.402 1.00 23.66 209 ALA A N 1
ATOM 1564 C CA . ALA A 1 209 ? -20.853 15.777 6.131 1.00 23.66 209 ALA A CA 1
ATOM 1565 C C . ALA A 1 209 ? -21.845 16.371 5.123 1.00 23.66 209 ALA A C 1
ATOM 1567 O O . ALA A 1 209 ? -21.663 17.476 4.613 1.00 23.66 209 ALA A O 1
ATOM 1568 N N . LYS A 1 210 ? -22.866 15.592 4.774 1.00 22.70 210 LYS A N 1
ATOM 1569 C CA . LYS A 1 210 ? -24.002 16.057 3.987 1.00 22.70 210 LYS A CA 1
ATOM 1570 C C . LYS A 1 210 ? -24.815 16.954 4.925 1.00 22.70 210 LYS A C 1
ATOM 1572 O O . LYS A 1 210 ? -25.554 16.445 5.762 1.00 22.70 210 LYS A O 1
ATOM 1577 N N . SER A 1 211 ? -24.637 18.273 4.846 1.00 24.78 211 SER A N 1
ATOM 1578 C CA . SER A 1 211 ? -25.589 19.199 5.457 1.00 24.78 211 SER A CA 1
ATOM 1579 C C . SER A 1 211 ? -26.887 19.091 4.665 1.00 24.78 211 SER A C 1
ATOM 1581 O O . SER A 1 211 ? -26.935 19.457 3.489 1.00 24.78 211 SER A O 1
ATOM 1583 N N . ALA A 1 212 ? -27.908 18.521 5.294 1.00 24.20 212 ALA A N 1
ATOM 1584 C CA . ALA A 1 212 ? -29.277 18.695 4.856 1.00 24.20 212 ALA A CA 1
ATOM 1585 C C . ALA A 1 212 ? -29.626 20.188 4.947 1.00 24.20 212 ALA A C 1
ATOM 1587 O O . ALA A 1 212 ? -29.405 20.816 5.982 1.00 24.20 212 ALA A O 1
ATOM 1588 N N . GLY A 1 213 ? -30.131 20.717 3.841 1.00 28.14 213 GLY A N 1
ATOM 1589 C CA . GLY A 1 213 ? -30.853 21.971 3.701 1.00 28.14 213 GLY A CA 1
ATOM 1590 C C . GLY A 1 213 ? -31.872 21.751 2.600 1.00 28.14 213 GLY A C 1
ATOM 1591 O O . GLY A 1 213 ? -31.464 21.149 1.578 1.00 28.14 213 GLY A O 1
#

Sequence (213 aa):
MAETDDQRRARLPAAVYDLAIRLGVKPGDNRGGVKLTQTGRMKRNLDTQSWMAFTATQAISTCACEFNWRAKAGPFGMISARDALEHGEGRLDIMALGVIPIARAEHTPALVRGELMRYLAELPWAPAAILLNTALCWREDGPDALAVSAGAEKPRRKSCSASTATGGSPVASHLIDRDRRPRHSCPRRGAGDSPTIAVAAICGFLMPAKSAG

Foldseek 3Di:
DAQALVNLPVQDDPVLVVVLVVLPDDHPDDPQKDKDKDWDWDDPDPPDPDIWIKIKMKIATLAELKMWIWMFTHDVSQKIWIFMQDPLWTWTFIAGNVPHTPDTDPGDPVRSVVSSLLSVVCCSVVVSSSRNHPQWDWDAPDPQFIWIFGDDDDPDGQTWGFGFGDDPDPGHTDTDRPVDDDDDDDDDDDDDDDDPPPPPPCPVPDDPPPPDD